Protein AF-A0A5C1AQY8-F1 (afdb_monomer_lite)

Foldseek 3Di:
DVVVVVVVVVVVVVVVLVVVVDPPCPDPVLVVVLVVLVVVLVVVVVVPPPPQLPVQLSVQLVVVVVVVVVVPDDSPPSVVSSVVSSCCSPVVCCCVVCVVVVVVVVVVVVVQPLPFCCVVQPFDPQPAPPQPQDFPDPVLQVVVCVLQVDLVLQVVQVCVVVVVCCVVVVDDDDDDPPPDPPCDPCSQADDDDDFAFFADDDDDPVLVVAWDFFDPDPDPVVLVLFSVQLSQQQVNNQQADDPALSDHGNHDFRFNDDPCPVDDPCVNQPPVDPPDWTFRDKWWFADGRDSATKTFDDRTGDTPVCSVVGDIDHDDPQQVVFCVCVSNPDQKGKTAGPVAQKIKMKGFNFDHPVNCRNNVDDGSRTRIIMITIIHD

pLDDT: mean 75.06, std 14.74, range [37.06, 97.81]

Sequence (376 aa):
MLYMSLLFSTICYGVFAKRMRNPASRPLTFVRTGLIGGALSCCTCFMMTFLSGFTITWPVAGALAIGWHYAGRRPSAILPVLLLAIVIGHAIPAILLVAPDVQRFREIRSAMTDLDPDERLRRPAVPAIKAEIISPSEGESKYFATLTSDSGRKFEFSMLHDNTVDHFVNNPGFGVMRMAPRIRDKDYYLPRRPPISQPRFTVTSESVRTFEHPLREPPLDLEVKHRKTVGHFAFPQGWGWEKNHNQILGFQSHQMGGNIRYGRDDEFWGLDVDGGWKIASVELIGLLQHPKPTVYMTTNLPRMDEAKAAPTRDPDEFEAAGLKAVAGGGGLYFGQSRTEPFLRMVGGIRAAKACASCHGCREGELLGAFSYTLTK

Radius of gyration: 33.42 Å; chains: 1; bounding box: 75×48×100 Å

Organism: NCBI:txid2598579

Structure (mmCIF, N/CA/C/O backbone):
data_AF-A0A5C1AQY8-F1
#
_entry.id   AF-A0A5C1AQY8-F1
#
loop_
_atom_site.group_PDB
_atom_site.id
_atom_site.type_symbol
_atom_site.label_atom_id
_atom_site.label_alt_id
_atom_site.label_comp_id
_atom_site.label_asym_id
_atom_site.label_entity_id
_atom_site.label_seq_id
_atom_site.pdbx_PDB_ins_code
_atom_site.Cartn_x
_atom_site.Cartn_y
_atom_site.Cartn_z
_atom_site.occupancy
_atom_site.B_iso_or_equiv
_atom_site.auth_seq_id
_atom_site.auth_comp_id
_atom_site.auth_asym_id
_atom_site.auth_atom_id
_atom_site.pdbx_PDB_model_num
ATOM 1 N N . MET A 1 1 ? -17.493 8.291 34.802 1.00 50.28 1 MET A N 1
ATOM 2 C CA . MET A 1 1 ? -17.485 8.458 36.271 1.00 50.28 1 MET A CA 1
ATOM 3 C C . MET A 1 1 ? -18.893 8.521 36.876 1.00 50.28 1 MET A C 1
ATOM 5 O O . MET A 1 1 ? -19.059 8.938 38.014 1.00 50.28 1 MET A O 1
ATOM 9 N N . LEU A 1 2 ? -19.908 8.034 36.154 1.00 52.47 2 LEU A N 1
ATOM 10 C CA . LEU A 1 2 ? -21.315 8.129 36.546 1.00 52.47 2 LEU A CA 1
ATOM 11 C C . LEU A 1 2 ? -21.664 7.252 37.761 1.00 52.47 2 LEU A C 1
ATOM 13 O O . LEU A 1 2 ? -22.479 7.640 38.585 1.00 52.47 2 LEU A O 1
ATOM 17 N N . TYR A 1 3 ? -20.975 6.120 37.932 1.00 54.62 3 TYR A N 1
ATOM 18 C CA . TYR A 1 3 ? -21.113 5.276 39.121 1.00 54.62 3 TYR A CA 1
ATOM 19 C C . TYR A 1 3 ? -20.648 5.960 40.402 1.00 54.62 3 TYR A C 1
ATOM 21 O O . TYR A 1 3 ? -21.298 5.814 41.426 1.00 54.62 3 TYR A O 1
ATOM 29 N N . MET A 1 4 ? -19.570 6.747 40.345 1.00 59.25 4 MET A N 1
ATOM 30 C CA . MET A 1 4 ? -19.079 7.472 41.520 1.00 59.25 4 MET A CA 1
ATOM 31 C C . MET A 1 4 ? -20.018 8.623 41.885 1.00 59.25 4 MET A C 1
ATOM 33 O O . MET A 1 4 ? -20.324 8.798 43.060 1.00 59.25 4 MET A O 1
ATOM 37 N N . SER A 1 5 ? -20.565 9.346 40.896 1.00 61.41 5 SER A N 1
ATOM 38 C CA . SER A 1 5 ? -21.591 10.363 41.165 1.00 61.41 5 SER A CA 1
ATOM 39 C C . SER A 1 5 ? -22.898 9.748 41.667 1.00 61.41 5 SER A C 1
ATOM 41 O O . SER A 1 5 ? -23.530 10.321 42.550 1.00 61.41 5 SER A O 1
ATOM 43 N N . LEU A 1 6 ? -23.303 8.588 41.140 1.00 65.12 6 LEU A N 1
ATOM 44 C CA . LEU A 1 6 ? -24.498 7.868 41.581 1.00 65.12 6 LEU A CA 1
ATOM 45 C C . LEU A 1 6 ? -24.317 7.346 43.012 1.00 65.12 6 LEU A C 1
ATOM 47 O O . LEU A 1 6 ? -25.181 7.580 43.851 1.00 65.12 6 LEU A O 1
ATOM 51 N N . LEU A 1 7 ? -23.182 6.709 43.316 1.00 71.75 7 LEU A N 1
ATOM 52 C CA . LEU A 1 7 ? -22.837 6.221 44.654 1.00 71.75 7 LEU A CA 1
ATOM 53 C C . LEU A 1 7 ? -22.814 7.376 45.660 1.00 71.75 7 LEU A C 1
ATOM 55 O O . LEU A 1 7 ? -23.476 7.307 46.693 1.00 71.75 7 LEU A O 1
ATOM 59 N N . PHE A 1 8 ? -22.123 8.468 45.325 1.00 70.94 8 PHE A N 1
ATOM 60 C CA . PHE A 1 8 ? -22.033 9.645 46.182 1.00 70.94 8 PHE A CA 1
ATOM 61 C C . PHE A 1 8 ? -23.404 10.301 46.391 1.00 70.94 8 PHE A C 1
ATOM 63 O O . PHE A 1 8 ? -23.781 10.574 47.528 1.00 70.94 8 PHE A O 1
ATOM 70 N N . SER A 1 9 ? -24.204 10.454 45.328 1.00 67.44 9 SER A N 1
ATOM 71 C CA . SER A 1 9 ? -25.586 10.949 45.435 1.00 67.44 9 SER A CA 1
ATOM 72 C C . SER A 1 9 ? -26.422 10.056 46.343 1.00 67.44 9 SER A C 1
ATOM 74 O O . SER A 1 9 ? -27.108 10.552 47.230 1.00 67.44 9 SER A O 1
ATOM 76 N N . THR A 1 10 ? -26.330 8.737 46.173 1.00 73.69 10 THR A N 1
ATOM 77 C CA . THR A 1 10 ? -27.090 7.756 46.960 1.00 73.69 10 THR A CA 1
ATOM 78 C C . THR A 1 10 ? -26.723 7.839 48.442 1.00 73.69 10 THR A C 1
ATOM 80 O O . THR A 1 10 ? -27.610 7.860 49.296 1.00 73.69 10 THR A O 1
ATOM 83 N N . ILE A 1 11 ? -25.430 7.970 48.758 1.00 78.88 11 ILE A N 1
ATOM 84 C CA . ILE A 1 11 ? -24.938 8.164 50.129 1.00 78.88 11 ILE A CA 1
ATOM 85 C C . ILE A 1 11 ? -25.462 9.487 50.703 1.00 78.88 11 ILE A C 1
ATOM 87 O O . ILE A 1 11 ? -26.031 9.496 51.797 1.00 78.88 11 ILE A O 1
ATOM 91 N N . CYS A 1 12 ? -25.340 10.595 49.966 1.00 73.31 12 CYS A N 1
ATOM 92 C CA . CYS A 1 12 ? -25.840 11.902 50.394 1.00 73.31 12 CYS A CA 1
ATOM 93 C C . CYS A 1 12 ? -27.356 11.887 50.645 1.00 73.31 12 CYS A C 1
ATOM 95 O O . CYS A 1 12 ? -27.806 12.372 51.686 1.00 73.31 12 CYS A O 1
ATOM 97 N N . TYR A 1 13 ? -28.142 11.275 49.753 1.00 70.38 13 TYR A N 1
ATOM 98 C CA . TYR A 1 13 ? -29.589 11.122 49.922 1.00 70.38 13 TYR A CA 1
ATOM 99 C C . TYR A 1 13 ? -29.942 10.232 51.115 1.00 70.38 13 TYR A C 1
ATOM 101 O O . TYR A 1 13 ? -30.864 10.560 51.860 1.00 70.38 13 TYR A O 1
ATOM 109 N N . GLY A 1 14 ? -29.196 9.150 51.353 1.00 77.38 14 GLY A N 1
ATOM 110 C CA . GLY A 1 14 ? -29.382 8.289 52.521 1.00 77.38 14 GLY A CA 1
ATOM 111 C C . GLY A 1 14 ? -29.142 9.030 53.840 1.00 77.38 14 GLY A C 1
ATOM 112 O O . GLY A 1 14 ? -29.956 8.947 54.764 1.00 77.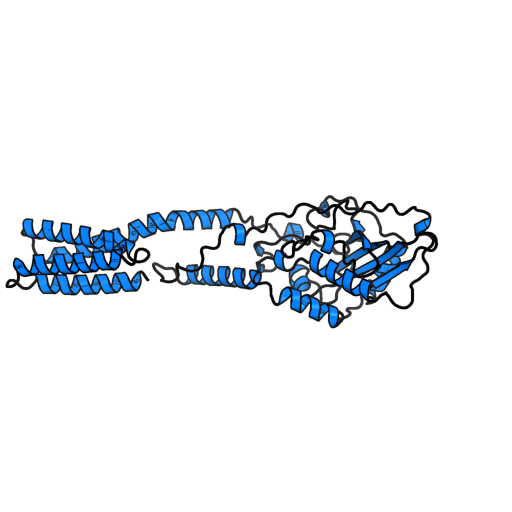38 14 GLY A O 1
ATOM 113 N N . VAL A 1 15 ? -28.064 9.818 53.913 1.00 77.56 15 VAL A N 1
ATOM 114 C CA . VAL A 1 15 ? -27.749 10.662 55.078 1.00 77.56 15 VAL A CA 1
ATOM 115 C C . VAL A 1 15 ? -28.827 11.728 55.289 1.00 77.56 15 VAL A C 1
ATOM 117 O O . VAL A 1 15 ? -29.297 11.910 56.416 1.00 77.56 15 VAL A O 1
ATOM 120 N N . PHE A 1 16 ? -29.269 12.387 54.214 1.00 71.12 16 PHE A N 1
ATOM 121 C CA . PHE A 1 16 ? -30.337 13.386 54.261 1.00 71.12 16 PHE A CA 1
ATOM 122 C C . PHE A 1 16 ? -31.664 12.782 54.749 1.00 71.12 16 PHE A C 1
ATOM 124 O O . PHE A 1 16 ? -32.256 13.275 55.711 1.00 71.12 16 PHE A O 1
ATOM 131 N N . ALA A 1 17 ? -32.092 11.660 54.166 1.00 71.19 17 ALA A N 1
ATOM 132 C CA . ALA A 1 17 ? -33.324 10.967 54.537 1.00 71.19 17 ALA A CA 1
ATOM 133 C C . ALA A 1 17 ? -33.308 10.479 55.996 1.00 71.19 17 ALA A C 1
ATOM 135 O O . ALA A 1 17 ? -34.310 10.608 56.703 1.00 71.19 17 ALA A O 1
ATOM 136 N N . LYS A 1 18 ? -32.167 9.965 56.484 1.00 76.19 18 LYS A N 1
ATOM 137 C CA . LYS A 1 18 ? -32.000 9.565 57.891 1.00 76.19 18 LYS A CA 1
ATOM 138 C C . LYS A 1 18 ? -32.132 10.764 58.832 1.00 76.19 18 LYS A C 1
ATOM 140 O O . LYS A 1 18 ? -32.800 10.656 59.859 1.00 76.19 18 LYS A O 1
ATOM 145 N N . ARG A 1 19 ? -31.542 11.910 58.479 1.00 70.50 19 ARG A N 1
ATOM 146 C CA . ARG A 1 19 ? -31.591 13.135 59.294 1.00 70.50 19 ARG A CA 1
ATOM 147 C C . ARG A 1 19 ? -32.993 13.748 59.337 1.00 70.50 19 ARG A C 1
ATOM 149 O O . ARG A 1 19 ? -33.415 14.210 60.391 1.00 70.50 19 ARG A O 1
ATOM 156 N N . MET A 1 20 ? -33.748 13.646 58.243 1.00 64.88 20 MET A N 1
ATOM 157 C CA . MET A 1 20 ? -35.147 14.087 58.149 1.00 64.88 20 MET A CA 1
ATOM 158 C C . MET A 1 20 ? -36.120 13.299 59.039 1.00 64.88 20 MET A C 1
ATOM 160 O O . MET A 1 20 ? -37.191 13.803 59.375 1.00 64.88 20 MET A O 1
ATOM 164 N N . ARG A 1 21 ? -35.768 12.078 59.460 1.00 70.81 21 ARG A N 1
ATOM 165 C CA . ARG A 1 21 ? -36.602 11.289 60.383 1.00 70.81 21 ARG A CA 1
ATOM 166 C C . ARG A 1 21 ? -36.560 11.793 61.828 1.00 70.81 21 ARG A C 1
ATOM 168 O O . ARG A 1 21 ? -37.406 11.372 62.609 1.00 70.81 21 ARG A O 1
ATOM 175 N N . ASN A 1 22 ? -35.627 12.679 62.191 1.00 75.44 22 ASN A N 1
ATOM 176 C CA . ASN A 1 22 ? -35.476 13.138 63.570 1.00 75.44 22 ASN A CA 1
ATOM 177 C C . ASN A 1 22 ? -36.300 14.425 63.835 1.00 75.44 22 ASN A C 1
ATOM 179 O O . ASN A 1 22 ? -36.014 15.465 63.236 1.00 75.44 22 ASN A O 1
ATOM 183 N N . PRO A 1 23 ? -37.335 14.405 64.701 1.00 67.94 23 PRO A N 1
ATOM 184 C CA . PRO A 1 23 ? -38.266 15.528 64.868 1.00 67.94 23 PRO A CA 1
ATOM 185 C C . PRO A 1 23 ? -37.660 16.814 65.442 1.00 67.94 23 PRO A C 1
ATOM 187 O O . PRO A 1 23 ? -38.219 17.889 65.242 1.00 67.94 23 PRO A O 1
ATOM 190 N N . ALA A 1 24 ? -36.532 16.713 66.147 1.00 68.75 24 ALA A N 1
ATOM 191 C CA . ALA A 1 24 ? -35.947 17.808 66.922 1.00 68.75 24 ALA A CA 1
ATOM 192 C C . ALA A 1 24 ? -35.152 18.843 66.093 1.00 68.75 24 ALA A C 1
ATOM 194 O O . ALA A 1 24 ? -34.719 19.853 66.636 1.00 68.75 24 ALA A O 1
ATOM 195 N N . SER A 1 25 ? -34.951 18.636 64.784 1.00 62.12 25 SER A N 1
ATOM 196 C CA . SER A 1 25 ? -34.044 19.456 63.952 1.00 62.12 25 SER A CA 1
ATOM 197 C C . SER A 1 25 ? -34.734 20.273 62.843 1.00 62.12 25 SER A C 1
ATOM 199 O O . SER A 1 25 ? -34.138 20.544 61.804 1.00 62.12 25 SER A O 1
ATOM 201 N N . ARG A 1 26 ? -36.019 20.617 62.991 1.00 64.56 26 ARG A N 1
ATOM 202 C CA . ARG A 1 26 ? -36.901 20.846 61.826 1.00 64.56 26 ARG A CA 1
ATOM 203 C C . ARG A 1 26 ? -36.725 22.143 61.003 1.00 64.56 26 ARG A C 1
ATOM 205 O O . ARG A 1 26 ? -36.754 22.000 59.787 1.00 64.56 26 ARG A O 1
ATOM 212 N N . PRO A 1 27 ? -36.510 23.361 61.542 1.00 63.50 27 PRO A N 1
ATOM 213 C CA . PRO A 1 27 ? -36.436 24.548 60.672 1.00 63.50 27 PRO A CA 1
ATOM 214 C C . PRO A 1 27 ? -34.999 24.982 60.325 1.00 63.50 27 PRO A C 1
ATOM 216 O O . PRO A 1 27 ? -34.634 25.067 59.153 1.00 63.50 27 PRO A O 1
ATOM 219 N N . LEU A 1 28 ? -34.133 25.200 61.324 1.00 65.50 28 LEU A N 1
ATOM 220 C CA . LEU A 1 28 ? -32.794 25.771 61.093 1.00 65.50 28 LEU A CA 1
ATOM 221 C C . LEU A 1 28 ? -31.835 24.805 60.382 1.00 65.50 28 LEU A C 1
ATOM 223 O O . LEU A 1 28 ? -30.947 25.217 59.635 1.00 65.50 28 LEU A O 1
ATOM 227 N N . THR A 1 29 ? -31.990 23.503 60.631 1.00 65.12 29 THR A N 1
ATOM 228 C CA . THR A 1 29 ? -31.113 22.489 60.036 1.00 65.12 29 THR A CA 1
ATOM 229 C C . THR A 1 29 ? -31.419 22.298 58.554 1.00 65.12 29 THR A C 1
ATOM 231 O O . THR A 1 29 ? -30.492 22.026 57.795 1.00 65.12 29 THR A O 1
ATOM 234 N N . PHE A 1 30 ? -32.671 22.519 58.134 1.00 65.25 30 PHE A N 1
ATOM 235 C CA . PHE A 1 30 ? -33.116 22.416 56.743 1.00 65.25 30 PHE A CA 1
ATOM 236 C C . PHE A 1 30 ? -32.463 23.493 55.868 1.00 65.25 30 PHE A C 1
ATOM 238 O O . PHE A 1 30 ? -31.839 23.180 54.856 1.00 65.25 30 PHE A O 1
ATOM 245 N N . VAL A 1 31 ? -32.496 24.750 56.325 1.00 73.12 31 VAL A N 1
ATOM 246 C CA . VAL A 1 31 ? -31.858 25.881 55.630 1.00 73.12 31 VAL A CA 1
ATOM 247 C C . VAL A 1 31 ? -30.341 25.691 55.557 1.00 73.12 31 VAL A C 1
ATOM 249 O O . VAL A 1 31 ? -29.751 25.841 54.490 1.00 73.12 31 VAL A O 1
ATOM 252 N N . ARG A 1 32 ? -29.697 25.273 56.658 1.00 72.88 32 ARG A N 1
ATOM 253 C CA . ARG A 1 32 ? -28.245 25.023 56.673 1.00 72.88 32 ARG A CA 1
ATOM 254 C C . ARG A 1 32 ? -27.819 23.883 55.748 1.00 72.88 32 ARG A C 1
ATOM 256 O O . ARG A 1 32 ? -26.825 24.031 55.047 1.00 72.88 32 ARG A O 1
ATOM 263 N N . THR A 1 33 ? -28.539 22.759 55.724 1.00 69.56 33 THR A N 1
ATOM 264 C CA . THR A 1 33 ? -28.174 21.641 54.831 1.00 69.56 33 THR A CA 1
ATOM 265 C C . THR A 1 33 ? -28.462 21.950 53.367 1.00 69.56 33 THR A C 1
ATOM 267 O O . THR A 1 33 ? -27.641 21.600 52.524 1.00 69.56 33 THR A O 1
ATOM 270 N N . GLY A 1 34 ? -29.551 22.664 53.066 1.00 71.38 34 GLY A N 1
ATOM 271 C CA . GLY A 1 34 ? -29.833 23.153 51.716 1.00 71.38 34 GLY A CA 1
ATOM 272 C C . GLY A 1 34 ? -28.759 24.117 51.204 1.00 71.38 34 GLY A C 1
ATOM 273 O O . GLY A 1 34 ? -28.273 23.949 50.090 1.00 71.38 34 GLY A O 1
ATOM 274 N N . LEU A 1 35 ? -28.320 25.070 52.035 1.00 73.81 35 LEU A N 1
ATOM 275 C CA . LEU A 1 35 ? -27.266 26.024 51.672 1.00 73.81 35 LEU A CA 1
ATOM 276 C C . LEU A 1 35 ? -25.898 25.357 51.495 1.00 73.81 35 LEU A C 1
ATOM 278 O O . LEU A 1 35 ? -25.198 25.673 50.541 1.00 73.81 35 LEU A O 1
ATOM 282 N N . ILE A 1 36 ? -25.521 24.414 52.366 1.00 75.25 36 ILE A N 1
ATOM 283 C CA . ILE A 1 36 ? -24.248 23.682 52.239 1.00 75.25 36 ILE A CA 1
ATOM 284 C C . ILE A 1 36 ? -24.265 22.777 51.001 1.00 75.25 36 ILE A C 1
ATOM 286 O O . ILE A 1 36 ? -23.291 22.755 50.252 1.00 75.25 36 ILE A O 1
ATOM 290 N N . GLY A 1 37 ? -25.373 22.071 50.748 1.00 70.31 37 GLY A N 1
ATOM 291 C CA . GLY A 1 37 ? -25.546 21.261 49.540 1.00 70.31 37 GLY A CA 1
ATOM 292 C C . GLY A 1 37 ? -25.515 22.108 48.266 1.00 70.31 37 GLY A C 1
ATOM 293 O O . GLY A 1 37 ? -24.808 21.767 47.320 1.00 70.31 37 GLY A O 1
ATOM 294 N N . GLY A 1 38 ? -26.198 23.256 48.269 1.00 69.62 38 GLY A N 1
ATOM 295 C CA . GLY A 1 38 ? -26.182 24.221 47.169 1.00 69.62 38 GLY A CA 1
ATOM 296 C C . GLY A 1 38 ? -24.798 24.829 46.927 1.00 69.62 38 GLY A C 1
ATOM 297 O O . GLY A 1 38 ? -24.354 24.892 45.785 1.00 69.62 38 GLY A O 1
ATOM 298 N N . ALA A 1 39 ? -24.073 25.203 47.984 1.00 70.69 39 ALA A N 1
ATOM 299 C CA . ALA A 1 39 ? -22.718 25.745 47.886 1.00 70.69 39 ALA A CA 1
ATOM 300 C C . ALA A 1 39 ? -21.708 24.703 47.378 1.00 70.69 39 ALA A C 1
ATOM 302 O O . ALA A 1 39 ? -20.899 25.016 46.506 1.00 70.69 39 ALA A O 1
ATOM 303 N N . LEU A 1 40 ? -21.788 23.452 47.847 1.00 67.19 40 LEU A N 1
ATOM 304 C CA . LEU A 1 40 ? -20.981 22.342 47.323 1.00 67.19 40 LEU A CA 1
ATOM 305 C C . LEU A 1 40 ? -21.316 22.042 45.856 1.00 67.19 40 LEU A C 1
ATOM 307 O O . LEU A 1 40 ? -20.408 21.777 45.066 1.00 67.19 40 LEU A O 1
ATOM 311 N N . SER A 1 41 ? -22.592 22.147 45.471 1.00 60.28 41 SER A N 1
ATOM 312 C CA . SER A 1 41 ? -23.021 22.015 44.075 1.00 60.28 41 SER A CA 1
ATOM 313 C C . SER A 1 41 ? -22.506 23.169 43.201 1.00 60.28 41 SER A C 1
ATOM 315 O O . SER A 1 41 ? -22.071 22.934 42.081 1.00 60.28 41 SER A O 1
ATOM 317 N N . CYS A 1 42 ? -22.481 24.407 43.707 1.00 58.69 42 CYS A N 1
ATOM 318 C CA . CYS A 1 42 ? -21.904 25.562 43.008 1.00 58.69 42 CYS A CA 1
ATOM 319 C C . CYS A 1 42 ? -20.376 25.469 42.885 1.00 58.69 42 CYS A C 1
ATOM 321 O O . CYS A 1 42 ? -19.813 25.838 41.859 1.00 58.69 42 CYS A O 1
ATOM 323 N N . CYS A 1 43 ? -19.697 24.932 43.900 1.00 59.94 43 CYS A N 1
ATOM 324 C CA . CYS A 1 43 ? -18.251 24.715 43.865 1.00 59.94 43 CYS A CA 1
ATOM 325 C C . CYS A 1 43 ? -17.873 23.609 42.859 1.00 59.94 43 CYS A C 1
ATOM 327 O O . CYS A 1 43 ? -16.878 23.715 42.145 1.00 59.94 43 CYS A O 1
ATOM 329 N N . THR A 1 44 ? -18.723 22.589 42.705 1.00 54.41 44 THR A N 1
ATOM 330 C CA . THR A 1 44 ? -18.573 21.556 41.664 1.00 54.41 44 THR A CA 1
ATOM 331 C C . THR A 1 44 ? -18.992 22.029 40.268 1.00 54.41 44 THR A C 1
ATOM 333 O O . THR A 1 44 ? -18.420 21.558 39.286 1.00 54.41 44 THR A O 1
ATOM 336 N N . CYS A 1 45 ? -19.868 23.035 40.153 1.00 49.16 45 CYS A N 1
ATOM 337 C CA . CYS A 1 45 ? -20.097 23.779 38.907 1.00 49.16 45 CYS A CA 1
ATOM 338 C C . CYS A 1 45 ? -18.865 24.564 38.425 1.00 49.16 45 CYS A C 1
ATOM 340 O O . CYS A 1 45 ? -18.898 25.085 37.322 1.00 49.16 45 CYS A O 1
ATOM 342 N N . PHE A 1 46 ? -17.771 24.654 39.185 1.00 50.34 46 PHE A N 1
ATOM 343 C CA . PHE A 1 46 ? -16.508 25.202 38.673 1.00 50.34 46 PHE A CA 1
ATOM 344 C C . PHE A 1 46 ? -15.652 24.129 37.956 1.00 50.34 46 PHE A C 1
ATOM 346 O O . PHE A 1 46 ? -14.776 24.452 37.161 1.00 50.34 46 PHE A O 1
ATOM 353 N N . MET A 1 47 ? -15.962 22.838 38.146 1.00 55.31 47 MET A N 1
ATOM 354 C CA . MET A 1 47 ? -15.329 21.677 37.488 1.00 55.31 47 MET A CA 1
ATOM 355 C C . MET A 1 47 ? -16.198 21.180 36.309 1.00 55.31 47 MET A C 1
ATOM 357 O O . MET A 1 47 ? -16.643 20.031 36.246 1.00 55.31 47 MET A O 1
ATOM 361 N N . MET A 1 48 ? -16.504 22.101 35.394 1.00 52.22 48 MET A N 1
ATOM 362 C CA . MET A 1 48 ? -17.683 22.133 34.505 1.00 52.22 48 MET A CA 1
ATOM 363 C C . MET A 1 48 ? -17.797 21.113 33.359 1.00 52.22 48 MET A C 1
ATOM 365 O O . MET A 1 48 ? -18.591 21.310 32.448 1.00 52.22 48 MET A O 1
ATOM 369 N N . THR A 1 49 ? -17.106 19.981 33.386 1.00 53.69 49 THR A N 1
ATOM 370 C CA . THR A 1 49 ? -17.327 18.922 32.373 1.00 53.69 49 THR A CA 1
ATOM 371 C C . THR A 1 49 ? -17.859 17.610 32.943 1.00 53.69 49 THR A C 1
ATOM 373 O O . THR A 1 49 ? -18.275 16.744 32.178 1.00 53.69 49 THR A O 1
ATOM 376 N N . PHE A 1 50 ? -17.952 17.468 34.272 1.00 52.66 50 PHE A N 1
ATOM 377 C CA . PHE A 1 50 ? -18.163 16.152 34.894 1.00 52.66 50 PHE A CA 1
ATOM 378 C C . PHE A 1 50 ? -19.461 15.970 35.704 1.00 52.66 50 PHE A C 1
ATOM 380 O O . PHE A 1 50 ? -19.750 14.845 36.108 1.00 52.66 50 PHE A O 1
ATOM 387 N N . LEU A 1 51 ? -20.276 17.015 35.917 1.00 57.50 51 LEU A N 1
ATOM 388 C CA . LEU A 1 51 ? -21.423 16.981 36.850 1.00 57.50 51 LEU A CA 1
ATOM 389 C C . LEU A 1 51 ? -22.786 17.394 36.256 1.00 57.50 51 LEU A C 1
ATOM 391 O O . LEU A 1 51 ? -23.665 17.842 36.989 1.00 57.50 51 LEU A O 1
ATOM 395 N N . SER A 1 52 ? -23.033 17.194 34.959 1.00 62.53 52 SER A N 1
ATOM 396 C CA . SER A 1 52 ? -24.343 17.521 34.353 1.00 62.53 52 SER A CA 1
ATOM 397 C C . SER A 1 52 ? -25.537 16.797 35.004 1.00 62.53 52 SER A C 1
ATOM 399 O O . SER A 1 52 ? -26.639 17.334 35.044 1.00 62.53 52 SER A O 1
ATOM 401 N N . GLY A 1 53 ? -25.331 15.606 35.581 1.00 59.06 53 GLY A N 1
ATOM 402 C CA . GLY A 1 53 ? -26.374 14.919 36.354 1.00 59.06 53 GLY A CA 1
ATOM 403 C C . GLY A 1 53 ? -26.665 15.574 37.709 1.00 59.06 53 GLY A C 1
ATOM 404 O O . GLY A 1 53 ? -27.804 15.577 38.166 1.00 59.06 53 GLY A O 1
ATOM 405 N N . PHE A 1 54 ? -25.657 16.165 38.353 1.00 61.19 54 PHE A N 1
ATOM 406 C CA . PHE A 1 54 ? -25.785 16.773 39.683 1.00 61.19 54 PHE A CA 1
ATOM 407 C C . PHE A 1 54 ? -26.558 18.093 39.652 1.00 61.19 54 PHE A C 1
ATOM 409 O O . PHE A 1 54 ? -27.379 18.345 40.534 1.00 61.19 54 PHE A O 1
ATOM 416 N N . THR A 1 55 ? -26.340 18.905 38.615 1.00 65.69 55 THR A N 1
ATOM 417 C CA . THR A 1 55 ? -26.999 20.210 38.468 1.00 65.69 55 THR A CA 1
ATOM 418 C C . THR A 1 55 ? -28.499 20.097 38.214 1.00 65.69 55 THR A C 1
ATOM 420 O O . THR A 1 55 ? -29.233 21.008 38.575 1.00 65.69 55 THR A O 1
ATOM 423 N N . ILE A 1 56 ? -28.973 18.983 37.645 1.00 68.75 56 ILE A N 1
ATOM 424 C CA . ILE A 1 56 ? -30.403 18.745 37.395 1.00 68.75 56 ILE A CA 1
ATOM 425 C C . ILE A 1 56 ? -31.061 18.018 38.579 1.00 68.75 56 ILE A C 1
ATOM 427 O O . ILE A 1 56 ? -32.170 18.362 38.982 1.00 68.75 56 ILE A O 1
ATOM 431 N N . THR A 1 57 ? -30.385 17.032 39.179 1.00 68.38 57 THR A N 1
ATOM 432 C CA . THR A 1 57 ? -30.966 16.198 40.250 1.00 68.38 57 THR A CA 1
ATOM 433 C C . THR A 1 57 ? -31.204 16.947 41.564 1.00 68.38 57 THR A C 1
ATOM 435 O O . THR A 1 57 ? -32.250 16.749 42.182 1.00 68.38 57 THR A O 1
ATOM 438 N N . TRP A 1 58 ? -30.289 17.818 42.000 1.00 71.44 58 TRP A N 1
ATOM 439 C CA . TRP A 1 58 ? -30.420 18.522 43.286 1.00 71.44 58 TRP A CA 1
ATOM 440 C C . TRP A 1 58 ? -31.550 19.555 43.337 1.00 71.44 58 TRP A C 1
ATOM 442 O O . TRP A 1 58 ? -32.289 19.554 44.323 1.00 71.44 58 TRP A O 1
ATOM 452 N N . PRO A 1 59 ? -31.757 20.402 42.311 1.00 72.00 59 PRO A N 1
ATOM 453 C CA . PRO A 1 59 ? -32.908 21.299 42.272 1.00 72.00 59 PRO A CA 1
ATOM 454 C C . PRO A 1 59 ? -34.235 20.541 42.264 1.00 72.00 59 PRO A C 1
ATOM 456 O O . PRO A 1 59 ? -35.159 20.922 42.978 1.00 72.00 59 PRO A O 1
ATOM 459 N N . VAL A 1 60 ? -34.315 19.431 41.519 1.00 72.44 60 VAL A N 1
ATOM 460 C CA . VAL A 1 60 ? -35.518 18.586 41.468 1.00 72.44 60 VAL A CA 1
ATOM 461 C C . VAL A 1 60 ? -35.787 17.953 42.833 1.00 72.44 60 VAL A C 1
ATOM 463 O O . VAL A 1 60 ? -36.902 18.044 43.344 1.00 72.44 60 VAL A O 1
ATOM 466 N N . ALA A 1 61 ? -34.771 17.379 43.480 1.00 71.00 61 ALA A N 1
ATOM 467 C CA . ALA A 1 61 ? -34.918 16.821 44.820 1.00 71.00 61 ALA A CA 1
ATOM 468 C C . ALA A 1 61 ? -35.250 17.888 45.876 1.00 71.00 61 ALA A C 1
ATOM 470 O O . ALA A 1 61 ? -36.073 17.640 46.758 1.00 71.00 61 ALA A O 1
ATOM 471 N N . GLY A 1 62 ? -34.661 19.082 45.769 1.00 75.12 62 GLY A N 1
ATOM 472 C CA . GLY A 1 62 ? -34.958 20.227 46.627 1.00 75.12 62 GLY A CA 1
ATOM 473 C C . GLY A 1 62 ? -36.407 20.696 46.487 1.00 75.12 62 GLY A C 1
ATOM 474 O O . GLY A 1 62 ? -37.108 20.818 47.489 1.00 75.12 62 GLY A O 1
ATOM 475 N N . ALA A 1 63 ? -36.892 20.875 45.256 1.00 73.88 63 ALA A N 1
ATOM 476 C CA . ALA A 1 63 ? -38.277 21.253 44.980 1.00 73.88 63 ALA A CA 1
ATOM 477 C C . ALA A 1 63 ? -39.275 20.196 45.485 1.00 73.88 63 ALA A C 1
ATOM 479 O O . ALA A 1 63 ? -40.288 20.541 46.094 1.00 73.88 63 ALA A O 1
ATOM 480 N N . LEU A 1 64 ? -38.960 18.908 45.309 1.00 70.94 64 LEU A N 1
ATOM 481 C CA . LEU A 1 64 ? -39.780 17.799 45.805 1.00 70.94 64 LEU A CA 1
ATOM 482 C C . LEU A 1 64 ? -39.800 17.740 47.337 1.00 70.94 64 LEU A C 1
ATOM 484 O O . LEU A 1 64 ? -40.858 17.515 47.921 1.00 70.94 64 LEU A O 1
ATOM 488 N N . ALA A 1 65 ? -38.669 17.992 48.001 1.00 70.44 65 ALA A N 1
ATOM 489 C CA . ALA A 1 65 ? -38.594 18.048 49.460 1.00 70.44 65 ALA A CA 1
ATOM 490 C C . ALA A 1 65 ? -39.367 19.246 50.041 1.00 70.44 65 ALA A C 1
ATOM 492 O O . ALA A 1 65 ? -40.046 19.096 51.058 1.00 70.44 65 ALA A O 1
ATOM 493 N N . ILE A 1 66 ? -39.311 20.411 49.383 1.00 73.75 66 ILE A N 1
ATOM 494 C CA . ILE A 1 66 ? -40.085 21.604 49.758 1.00 73.75 66 ILE A CA 1
ATOM 495 C C . ILE A 1 66 ? -41.581 21.334 49.577 1.00 73.75 66 ILE A C 1
ATOM 497 O O . ILE A 1 66 ? -42.346 21.486 50.528 1.00 73.75 66 ILE A O 1
ATOM 501 N N . GLY A 1 67 ? -42.003 20.851 48.405 1.00 69.25 67 GLY A N 1
ATOM 502 C CA . GLY A 1 67 ? -43.401 20.491 48.154 1.00 69.25 67 GLY A CA 1
ATOM 503 C C . GLY A 1 67 ? -43.926 19.449 49.148 1.00 69.25 67 GLY A C 1
ATOM 504 O O . GLY A 1 67 ? -45.060 19.546 49.614 1.00 69.25 67 GLY A O 1
ATOM 505 N N . TRP A 1 68 ? -43.079 18.498 49.556 1.00 68.56 68 TRP A N 1
ATOM 506 C CA . TRP A 1 68 ? -43.418 17.509 50.579 1.00 68.56 68 TRP A CA 1
ATOM 507 C C . TRP A 1 68 ? -43.633 18.122 51.964 1.00 68.56 68 TRP A C 1
ATOM 509 O O . TRP A 1 68 ? -44.579 17.744 52.659 1.00 68.56 68 TRP A O 1
ATOM 519 N N . HIS A 1 69 ? -42.765 19.056 52.371 1.00 72.00 69 HIS A N 1
ATOM 520 C CA . HIS A 1 69 ? -42.868 19.748 53.656 1.00 72.00 69 HIS A CA 1
ATOM 521 C C . HIS A 1 69 ? -44.218 20.459 53.801 1.00 72.00 69 HIS A C 1
ATOM 523 O O . HIS A 1 69 ? -44.869 20.335 54.836 1.00 72.00 69 HIS A O 1
ATOM 529 N N . TYR A 1 70 ? -44.677 21.111 52.733 1.00 69.31 70 TYR A N 1
ATOM 530 C CA . TYR A 1 70 ? -45.963 21.806 52.715 1.00 69.31 70 TYR A CA 1
ATOM 531 C C . TYR A 1 70 ? -47.178 20.874 52.572 1.00 69.31 70 TYR A C 1
ATOM 533 O O . TYR A 1 70 ? -48.281 21.253 52.950 1.00 69.31 70 TYR A O 1
ATOM 541 N N . ALA A 1 71 ? -46.999 19.642 52.084 1.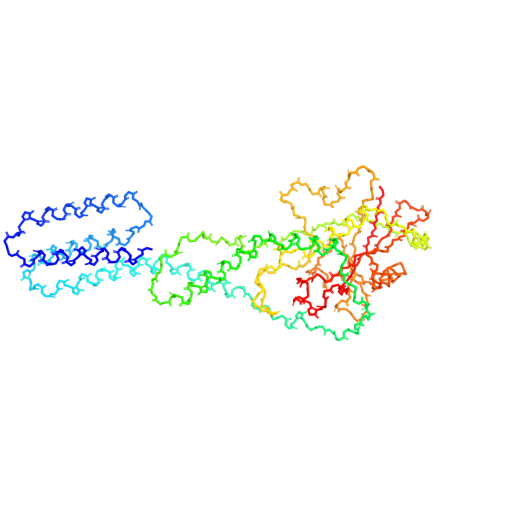00 72.56 71 ALA A N 1
ATOM 542 C CA . ALA A 1 71 ? -48.100 18.705 51.842 1.00 72.56 71 ALA A CA 1
ATOM 543 C C . ALA A 1 71 ? -48.491 17.828 53.053 1.00 72.56 71 ALA A C 1
ATOM 545 O O . ALA A 1 71 ? -49.445 17.056 52.956 1.00 72.56 71 ALA A O 1
ATOM 546 N N . GLY A 1 72 ? -47.755 17.876 54.172 1.00 74.69 72 GLY A N 1
ATOM 547 C CA . GLY A 1 72 ? -48.099 17.144 55.407 1.00 74.69 72 GLY A CA 1
ATOM 548 C C . GLY A 1 72 ? -48.101 15.607 55.297 1.00 74.69 72 GLY A C 1
ATOM 549 O O . GLY A 1 72 ? -48.675 14.921 56.142 1.00 74.69 72 GLY A O 1
ATOM 550 N N . ARG A 1 73 ? -47.489 15.032 54.252 1.00 67.56 73 ARG A N 1
ATOM 551 C CA . ARG A 1 73 ? -47.578 13.592 53.942 1.00 67.56 73 ARG A CA 1
ATOM 552 C C . ARG A 1 73 ? -46.557 12.724 54.690 1.00 67.56 73 ARG A C 1
ATOM 554 O O . ARG A 1 73 ? -45.460 13.159 55.042 1.00 67.56 73 ARG A O 1
ATOM 561 N N . ARG A 1 74 ? -46.917 11.444 54.878 1.00 69.06 74 ARG A N 1
ATOM 562 C CA . ARG A 1 74 ? -46.141 10.424 55.614 1.00 69.06 74 ARG A CA 1
ATOM 563 C C . ARG A 1 74 ? -44.758 10.155 54.984 1.00 69.06 74 ARG A C 1
ATOM 565 O O . ARG A 1 74 ? -44.673 9.988 53.773 1.00 69.06 74 ARG A O 1
ATOM 572 N N . PRO A 1 75 ? -43.686 9.997 55.782 1.00 67.81 75 PRO A N 1
ATOM 573 C CA . PRO A 1 75 ? -42.299 9.926 55.299 1.00 67.81 75 PRO A CA 1
ATOM 574 C C . PRO A 1 75 ? -41.934 8.723 54.403 1.00 67.81 75 PRO A C 1
ATOM 576 O O . PRO A 1 75 ? -40.832 8.695 53.858 1.00 67.81 75 PRO A O 1
ATOM 579 N N . SER A 1 76 ? -42.807 7.725 54.231 1.00 73.25 76 SER A N 1
ATOM 580 C CA . SER A 1 76 ? -42.515 6.513 53.447 1.00 73.25 76 SER A CA 1
ATOM 581 C C . SER A 1 76 ? -42.455 6.740 51.932 1.00 73.25 76 SER A C 1
ATOM 583 O O . SER A 1 76 ? -41.750 6.010 51.243 1.00 73.25 76 SER A O 1
ATOM 585 N N . ALA A 1 77 ? -43.134 7.757 51.403 1.00 71.00 77 ALA A N 1
ATOM 586 C CA . ALA A 1 77 ? -43.197 8.001 49.959 1.00 71.00 77 ALA A CA 1
ATOM 587 C C . ALA A 1 77 ? -42.088 8.935 49.421 1.00 71.00 77 ALA A C 1
ATOM 589 O O . ALA A 1 77 ? -42.011 9.175 48.220 1.00 71.00 77 ALA A O 1
ATOM 590 N N . ILE A 1 78 ? -41.168 9.387 50.280 1.00 71.38 78 ILE A N 1
ATOM 591 C CA . ILE A 1 78 ? -40.020 10.228 49.894 1.00 71.38 78 ILE A CA 1
ATOM 592 C C . ILE A 1 78 ? -38.991 9.438 49.072 1.00 71.38 78 ILE A C 1
ATOM 594 O O . ILE A 1 78 ? -38.452 9.938 48.086 1.00 71.38 78 ILE A O 1
ATOM 598 N N . LEU A 1 79 ? -38.723 8.190 49.463 1.00 74.00 79 LEU A N 1
ATOM 599 C CA . LEU A 1 79 ? -37.718 7.349 48.813 1.00 74.00 79 LEU A CA 1
ATOM 600 C C . LEU A 1 79 ? -38.021 7.063 47.326 1.00 74.00 79 LEU A C 1
ATOM 602 O O . LEU A 1 79 ? -37.131 7.300 46.511 1.00 74.00 79 LEU A O 1
ATOM 606 N N . PRO A 1 80 ? -39.230 6.609 46.927 1.00 77.50 80 PRO A N 1
ATOM 607 C CA . PRO A 1 80 ? -39.516 6.341 45.514 1.00 77.50 80 PRO A CA 1
ATOM 608 C C . PRO A 1 80 ? -39.462 7.605 44.647 1.00 77.50 80 PRO A C 1
ATOM 610 O O . PRO A 1 80 ? -39.001 7.548 43.511 1.00 77.50 80 PRO A O 1
ATOM 613 N N . VAL A 1 81 ? -39.863 8.758 45.190 1.00 75.19 81 VAL A N 1
ATOM 614 C CA . VAL A 1 81 ? -39.810 10.048 44.488 1.00 75.19 81 VAL A CA 1
ATOM 615 C C . VAL A 1 81 ? -38.363 10.488 44.233 1.00 75.19 81 VAL A C 1
ATOM 617 O O . VAL A 1 81 ? -38.038 10.917 43.127 1.00 75.19 81 VAL A O 1
ATOM 620 N N . LEU A 1 82 ? -37.472 10.321 45.216 1.00 74.31 82 LEU A N 1
ATOM 621 C CA . LEU A 1 82 ? -36.041 10.595 45.047 1.00 74.31 82 LEU A CA 1
ATOM 622 C C . LEU A 1 82 ? -35.388 9.647 44.037 1.00 74.31 82 LEU A C 1
ATOM 624 O O . LEU A 1 82 ? -34.625 10.097 43.186 1.00 74.31 82 LEU A O 1
ATOM 628 N N . LEU A 1 83 ? -35.710 8.352 44.090 1.00 78.31 83 LEU A N 1
ATOM 629 C CA . LEU A 1 83 ? -35.200 7.377 43.123 1.00 78.31 83 LEU A CA 1
ATOM 630 C C . LEU A 1 83 ? -35.644 7.718 41.695 1.00 78.31 83 LEU A C 1
ATOM 632 O O . LEU A 1 83 ? -34.822 7.695 40.783 1.00 78.31 83 LEU A O 1
ATOM 636 N N . LEU A 1 84 ? -36.908 8.108 41.504 1.00 80.00 84 LEU A N 1
ATOM 637 C CA . LEU A 1 84 ? -37.415 8.532 40.201 1.00 80.00 84 LEU A CA 1
ATOM 638 C C . LEU A 1 84 ? -36.705 9.797 39.694 1.00 80.00 84 LEU A C 1
ATOM 640 O O . LEU A 1 84 ? -36.321 9.853 38.529 1.00 80.00 84 LEU A O 1
ATOM 644 N N . ALA A 1 85 ? -36.468 10.785 40.563 1.00 75.12 85 ALA A N 1
ATOM 645 C CA . ALA A 1 85 ? -35.732 11.998 40.207 1.00 75.12 85 ALA A CA 1
ATOM 646 C C . ALA A 1 85 ? -34.280 11.704 39.791 1.00 75.12 85 ALA A C 1
ATOM 648 O O . ALA A 1 85 ? -33.785 12.293 38.830 1.00 75.12 85 ALA A O 1
ATOM 649 N N . ILE A 1 86 ? -33.613 10.762 40.468 1.00 76.94 86 ILE A N 1
ATOM 650 C CA . ILE A 1 86 ? -32.270 10.293 40.099 1.00 76.94 86 ILE A CA 1
ATOM 651 C C . ILE A 1 86 ? -32.305 9.622 38.721 1.00 76.94 86 ILE A C 1
ATOM 653 O O . ILE A 1 86 ? -31.490 9.952 37.860 1.00 76.94 86 ILE A O 1
ATOM 657 N N . VAL A 1 87 ? -33.265 8.721 38.479 1.00 81.06 87 VAL A N 1
ATOM 658 C CA . VAL A 1 87 ? -33.411 8.042 37.182 1.00 81.06 87 VAL A CA 1
ATOM 659 C C . VAL A 1 87 ? -33.646 9.057 36.066 1.00 81.06 87 VAL A C 1
ATOM 661 O O . VAL A 1 87 ? -32.922 9.033 35.078 1.00 81.06 87 VAL A O 1
ATOM 664 N N . ILE A 1 88 ? -34.589 9.986 36.230 1.00 80.94 88 ILE A N 1
ATOM 665 C CA . ILE A 1 88 ? -34.910 11.008 35.222 1.00 80.94 88 ILE A CA 1
ATOM 666 C C . ILE A 1 88 ? -33.708 11.930 34.972 1.00 80.94 88 ILE A C 1
ATOM 668 O O . ILE A 1 88 ? -33.331 12.154 33.820 1.00 80.94 88 ILE A O 1
ATOM 672 N N . GLY A 1 89 ? -33.072 12.418 36.041 1.00 75.19 89 GLY A N 1
ATOM 673 C CA . GLY A 1 89 ? -31.934 13.334 35.967 1.00 75.19 89 GLY A CA 1
ATOM 674 C C . GLY A 1 89 ? -30.691 12.734 35.308 1.00 75.19 89 GLY A C 1
ATOM 675 O O . GLY A 1 89 ? -29.868 13.479 34.784 1.00 75.19 89 GLY A O 1
ATOM 676 N N . HIS A 1 90 ? -30.561 11.404 35.278 1.00 75.38 90 HIS A N 1
ATOM 677 C CA . HIS A 1 90 ? -29.476 10.719 34.572 1.00 75.38 90 HIS A CA 1
ATOM 678 C C . HIS A 1 90 ? -29.883 10.158 33.204 1.00 75.38 90 HIS A C 1
ATOM 680 O O . HIS A 1 90 ? -29.084 10.219 32.269 1.00 75.38 90 HIS A O 1
ATOM 686 N N . ALA A 1 91 ? -31.103 9.638 33.059 1.00 78.38 91 ALA A N 1
ATOM 687 C CA . ALA A 1 91 ? -31.575 9.026 31.821 1.00 78.38 91 ALA A CA 1
ATOM 688 C C . ALA A 1 91 ? -31.780 10.063 30.714 1.00 78.38 91 ALA A C 1
ATOM 690 O O . ALA A 1 91 ? -31.354 9.827 29.587 1.00 78.38 91 ALA A O 1
ATOM 691 N N . ILE A 1 92 ? -32.369 11.224 31.023 1.00 79.38 92 ILE A N 1
ATOM 692 C CA . ILE A 1 92 ? -32.641 12.251 30.008 1.00 79.38 92 ILE A CA 1
ATOM 693 C C . ILE A 1 92 ? -31.338 12.793 29.399 1.00 79.38 92 ILE A C 1
ATOM 695 O O . ILE A 1 92 ? -31.209 12.735 28.176 1.00 79.38 92 ILE A O 1
ATOM 699 N N . PRO A 1 93 ? -30.333 13.248 30.177 1.00 73.75 93 PRO A N 1
ATOM 700 C CA . PRO A 1 93 ? -29.070 13.694 29.593 1.00 73.75 93 PRO A CA 1
ATOM 701 C C . PRO A 1 93 ? -28.335 12.576 28.857 1.00 73.75 93 PRO A C 1
ATOM 703 O O . PRO A 1 93 ? -27.741 12.831 27.815 1.00 73.75 93 PRO A O 1
ATOM 706 N N . ALA A 1 94 ? -28.391 11.336 29.359 1.00 72.44 94 ALA A N 1
ATOM 707 C CA . ALA A 1 94 ? -27.805 10.200 28.658 1.00 72.44 94 ALA A CA 1
ATOM 708 C C . ALA A 1 94 ? -28.458 9.999 27.285 1.00 72.44 94 ALA A C 1
ATOM 710 O O . ALA A 1 94 ? -27.744 9.868 26.300 1.00 72.44 94 ALA A O 1
ATOM 711 N N . ILE A 1 95 ? -29.787 10.038 27.186 1.00 78.12 95 ILE A N 1
ATOM 712 C CA . ILE A 1 95 ? -30.492 9.909 25.906 1.00 78.12 95 ILE A CA 1
ATOM 713 C C . ILE A 1 95 ? -30.155 11.091 24.992 1.00 78.12 95 ILE A C 1
ATOM 715 O O . ILE A 1 95 ? -29.709 10.875 23.872 1.00 78.12 95 ILE A O 1
ATOM 719 N N . LEU A 1 96 ? -30.296 12.330 25.464 1.00 79.12 96 LEU A N 1
ATOM 720 C CA . LEU A 1 96 ? -30.124 13.517 24.620 1.00 79.12 96 LEU A CA 1
ATOM 721 C C . LEU A 1 96 ? -28.685 13.710 24.125 1.00 79.12 96 LEU A C 1
ATOM 723 O O . LEU A 1 96 ? -28.486 14.153 22.997 1.00 79.12 96 LEU A O 1
ATOM 727 N N . LEU A 1 97 ? -27.680 13.374 24.939 1.00 74.88 97 LEU A N 1
ATOM 728 C CA . LEU A 1 97 ? -26.273 13.557 24.572 1.00 74.88 97 LEU A CA 1
ATOM 729 C C . LEU A 1 97 ? -25.691 12.354 23.825 1.00 74.88 97 LEU A C 1
ATOM 731 O O . LEU A 1 97 ? -24.796 12.529 23.005 1.00 74.88 97 LEU A O 1
ATOM 735 N N . VAL A 1 98 ? -26.164 11.135 24.105 1.00 71.00 98 VAL A N 1
ATOM 736 C CA . VAL A 1 98 ? -25.576 9.903 23.552 1.00 71.00 98 VAL A CA 1
ATOM 737 C C . VAL A 1 98 ? -26.347 9.386 22.341 1.00 71.00 98 VAL A C 1
ATOM 739 O O . VAL A 1 98 ? -25.730 8.791 21.461 1.00 71.00 98 VAL A O 1
ATOM 742 N N . ALA A 1 99 ? -27.666 9.599 22.255 1.00 76.69 99 ALA A N 1
ATOM 743 C CA . ALA A 1 99 ? -28.453 9.108 21.122 1.00 76.69 99 ALA A CA 1
ATOM 744 C C . ALA A 1 99 ? -27.945 9.618 19.760 1.00 76.69 99 ALA A C 1
ATOM 746 O O . ALA A 1 99 ? -27.835 8.781 18.863 1.00 76.69 99 ALA A O 1
ATOM 747 N N . PRO A 1 100 ? -27.544 10.899 19.594 1.00 79.25 100 PRO A N 1
ATOM 748 C CA . PRO A 1 100 ? -26.985 11.371 18.327 1.00 79.25 100 PRO A CA 1
ATOM 749 C C . PRO A 1 100 ? -25.691 10.643 17.939 1.00 79.25 100 PRO A C 1
ATOM 751 O O . PRO A 1 100 ? -25.519 10.262 16.784 1.00 79.25 100 PRO A O 1
ATOM 754 N N . ASP A 1 101 ? -24.801 10.387 18.904 1.00 70.88 101 ASP A N 1
ATOM 755 C CA . ASP A 1 101 ? -23.540 9.675 18.658 1.00 70.88 101 ASP A CA 1
ATOM 756 C C . ASP A 1 101 ? -23.781 8.189 18.338 1.00 70.88 101 ASP A C 1
ATOM 758 O O . ASP A 1 101 ? -23.142 7.639 17.444 1.00 70.88 101 ASP A O 1
ATOM 762 N N . VAL A 1 102 ? -24.732 7.533 19.015 1.00 72.69 102 VAL A N 1
ATOM 763 C CA . VAL A 1 102 ? -25.118 6.138 18.720 1.00 72.69 102 VAL A CA 1
ATOM 764 C C . VAL A 1 102 ? -25.750 6.027 17.338 1.00 72.69 102 VAL A C 1
ATOM 766 O O . VAL A 1 102 ? -25.456 5.080 16.607 1.00 72.69 102 VAL A O 1
ATOM 769 N N . GLN A 1 103 ? -26.605 6.980 16.971 1.00 75.50 103 GLN A N 1
ATOM 770 C CA . GLN A 1 103 ? -27.219 7.021 15.653 1.00 75.50 103 GLN A CA 1
ATOM 771 C C . GLN A 1 103 ? -26.160 7.238 14.569 1.00 75.50 103 GLN A C 1
ATOM 773 O O . GLN A 1 103 ? -26.086 6.433 13.645 1.00 75.50 103 GLN A O 1
ATOM 778 N N . ARG A 1 104 ? -25.246 8.198 14.752 1.00 72.31 104 ARG A N 1
ATOM 779 C CA . ARG A 1 104 ? -24.104 8.410 13.851 1.00 72.31 104 ARG A CA 1
ATOM 780 C C . ARG A 1 104 ? -23.214 7.173 13.733 1.00 72.31 104 ARG A C 1
ATOM 782 O O . ARG A 1 104 ? -22.767 6.841 12.642 1.00 72.31 104 ARG A O 1
ATOM 789 N N . PHE A 1 105 ? -22.965 6.455 14.827 1.00 65.88 105 PHE A N 1
ATOM 790 C CA . PHE A 1 105 ? -22.173 5.224 14.784 1.00 65.88 105 PHE A CA 1
ATOM 791 C C . PHE A 1 105 ? -22.884 4.112 13.998 1.00 65.88 105 PHE A C 1
ATOM 793 O O . PHE A 1 105 ? -22.240 3.374 13.255 1.00 65.88 105 PHE A O 1
ATOM 800 N N . ARG A 1 106 ? -24.215 4.001 14.116 1.00 71.88 106 ARG A N 1
ATOM 801 C CA . ARG A 1 106 ? -25.022 3.086 13.288 1.00 71.88 106 ARG A CA 1
ATOM 802 C C . ARG A 1 106 ? -25.018 3.496 11.817 1.00 71.88 106 ARG A C 1
ATOM 804 O O . ARG A 1 106 ? -24.907 2.625 10.961 1.00 71.88 106 ARG A O 1
ATOM 811 N N . GLU A 1 107 ? -25.100 4.790 11.525 1.00 74.88 107 GLU A N 1
ATOM 812 C CA . GLU A 1 107 ? -25.003 5.331 10.165 1.00 74.88 107 GLU A CA 1
ATOM 813 C C . GLU A 1 107 ? -23.631 5.033 9.550 1.00 74.88 107 GLU A C 1
ATOM 815 O O . GLU A 1 107 ? -23.569 4.452 8.477 1.00 74.88 107 GLU A O 1
ATOM 820 N N . ILE A 1 108 ? -22.524 5.301 10.254 1.00 66.69 108 ILE A N 1
ATOM 821 C CA . ILE A 1 108 ? -21.170 4.969 9.774 1.00 66.69 108 ILE A CA 1
ATOM 822 C C . ILE A 1 108 ? -21.023 3.459 9.563 1.00 66.69 108 ILE A C 1
ATOM 824 O O . ILE A 1 108 ? -20.507 3.032 8.536 1.00 66.69 108 ILE A O 1
ATOM 828 N N . ARG A 1 109 ? -21.507 2.640 10.504 1.00 64.12 109 ARG A N 1
ATOM 829 C CA . ARG A 1 109 ? -21.434 1.177 10.402 1.00 64.12 109 ARG A CA 1
ATOM 830 C C . ARG A 1 109 ? -22.267 0.615 9.249 1.00 64.12 109 ARG A C 1
ATOM 832 O O . ARG A 1 109 ? -21.877 -0.396 8.687 1.00 64.12 109 ARG A O 1
ATOM 839 N N . SER A 1 110 ? -23.396 1.239 8.919 1.00 69.62 110 SER A N 1
ATOM 840 C CA . SER A 1 110 ? -24.235 0.834 7.780 1.00 69.62 110 SER A CA 1
ATOM 841 C C . SER A 1 110 ? -23.750 1.409 6.446 1.00 69.62 110 SER A C 1
ATOM 843 O O . SER A 1 110 ? -23.951 0.777 5.415 1.00 69.62 110 SER A O 1
ATOM 845 N N . ALA A 1 111 ? -23.078 2.566 6.457 1.00 64.69 111 ALA A N 1
ATOM 846 C CA . ALA A 1 111 ? -22.451 3.181 5.286 1.00 64.69 111 ALA A CA 1
ATOM 847 C C . ALA A 1 111 ? -21.095 2.554 4.927 1.00 64.69 111 ALA A C 1
ATOM 849 O O . ALA A 1 111 ? -20.656 2.639 3.780 1.00 64.69 111 ALA A O 1
ATOM 850 N N . MET A 1 112 ? -20.423 1.912 5.887 1.00 63.78 112 MET A N 1
ATOM 851 C CA . MET A 1 112 ? -19.328 0.989 5.607 1.00 63.78 112 MET A CA 1
ATOM 852 C C . MET A 1 112 ? -19.921 -0.244 4.930 1.00 63.78 112 MET A C 1
ATOM 854 O O . MET A 1 112 ? -20.221 -1.240 5.575 1.00 63.78 112 MET A O 1
ATOM 858 N N . THR A 1 113 ? -20.138 -0.127 3.621 1.00 52.62 113 THR A N 1
ATOM 859 C CA . THR A 1 113 ? -20.552 -1.227 2.755 1.00 52.62 113 THR A CA 1
ATOM 860 C C . THR A 1 113 ? -19.636 -2.413 3.031 1.00 52.62 113 THR A C 1
ATOM 862 O O . THR A 1 113 ? -18.423 -2.305 2.823 1.00 52.62 113 THR A O 1
ATOM 865 N N . ASP A 1 114 ? -20.210 -3.521 3.502 1.00 53.53 114 ASP A N 1
ATOM 866 C CA . ASP A 1 114 ? -19.592 -4.839 3.413 1.00 53.53 114 ASP A CA 1
ATOM 867 C C . ASP A 1 114 ? -19.389 -5.098 1.914 1.00 53.53 114 ASP A C 1
ATOM 869 O O . ASP A 1 114 ? -20.276 -5.579 1.213 1.00 53.53 114 ASP A O 1
ATOM 873 N N . LEU A 1 115 ? -18.259 -4.640 1.374 1.00 53.16 115 LEU A N 1
ATOM 874 C CA . LEU A 1 115 ? -17.852 -4.998 0.028 1.00 53.16 115 LEU A CA 1
ATOM 875 C C . LEU A 1 115 ? -17.592 -6.493 0.062 1.00 53.16 115 LEU A C 1
ATOM 877 O O . LEU A 1 115 ? -16.655 -6.909 0.743 1.00 53.16 115 LEU A O 1
ATOM 881 N N . ASP A 1 116 ? -18.414 -7.259 -0.656 1.00 50.91 116 ASP A N 1
ATOM 882 C CA . ASP A 1 116 ? -18.230 -8.695 -0.817 1.00 50.91 116 ASP A CA 1
ATOM 883 C C . ASP A 1 116 ? -16.846 -8.949 -1.447 1.00 50.91 116 ASP A C 1
ATOM 885 O O . ASP A 1 116 ? -16.599 -8.623 -2.615 1.00 50.91 116 ASP A O 1
ATOM 889 N N . PRO A 1 117 ? -15.887 -9.471 -0.678 1.00 49.62 117 PRO A N 1
ATOM 890 C CA . PRO A 1 117 ? -14.539 -9.724 -1.155 1.00 49.62 117 PRO A CA 1
ATOM 891 C C . PRO A 1 117 ? -14.504 -10.877 -2.137 1.00 49.62 117 PRO A C 1
ATOM 893 O O . PRO A 1 117 ? -13.543 -10.943 -2.896 1.00 49.62 117 PRO A O 1
ATOM 896 N N . ASP A 1 118 ? -15.518 -11.746 -2.184 1.00 47.41 118 ASP A N 1
ATOM 897 C CA . ASP A 1 118 ? -15.571 -12.821 -3.173 1.00 47.41 118 ASP A CA 1
ATOM 898 C C . ASP A 1 118 ? -15.697 -12.246 -4.593 1.00 47.41 118 ASP A C 1
ATOM 900 O O . ASP A 1 118 ? -15.181 -12.828 -5.550 1.00 47.41 118 ASP A O 1
ATOM 904 N N . GLU A 1 119 ? -16.250 -11.038 -4.746 1.00 55.53 119 GLU A N 1
ATOM 905 C CA . GLU A 1 119 ? -16.218 -10.294 -6.010 1.00 55.53 119 GLU A CA 1
ATOM 906 C C . GLU A 1 119 ? -14.800 -9.782 -6.357 1.00 55.53 119 GLU A C 1
ATOM 908 O O . GLU A 1 119 ? -14.464 -9.576 -7.525 1.00 55.53 119 GLU A O 1
ATOM 913 N N . ARG A 1 120 ? -13.918 -9.615 -5.359 1.00 53.66 120 ARG A N 1
ATOM 914 C CA . ARG A 1 120 ? -12.509 -9.202 -5.531 1.00 53.66 120 ARG A CA 1
ATOM 915 C C . ARG A 1 120 ? -11.517 -10.365 -5.604 1.00 53.66 120 ARG A C 1
ATOM 917 O O . ARG A 1 120 ? -10.462 -10.205 -6.217 1.00 53.66 120 ARG A O 1
ATOM 924 N N . LEU A 1 121 ? -11.818 -11.490 -4.960 1.00 49.47 121 LEU A N 1
ATOM 925 C CA . LEU A 1 121 ? -10.900 -12.603 -4.708 1.00 49.47 121 LEU A CA 1
ATOM 926 C C . LEU A 1 121 ? -11.195 -13.849 -5.538 1.00 49.47 121 LEU A C 1
ATOM 928 O O . LEU A 1 121 ? -10.483 -14.840 -5.372 1.00 49.47 121 LEU A O 1
ATOM 932 N N . ARG A 1 122 ? -12.160 -13.813 -6.472 1.00 56.03 122 ARG A N 1
ATOM 933 C CA . ARG A 1 122 ? -12.217 -14.789 -7.572 1.00 56.03 122 ARG A CA 1
ATOM 934 C C . ARG A 1 122 ? -10.952 -14.665 -8.412 1.00 56.03 122 ARG A C 1
ATOM 936 O O . ARG A 1 122 ? -10.930 -14.060 -9.480 1.00 56.03 122 ARG A O 1
ATOM 943 N N . ARG A 1 123 ? -9.875 -15.257 -7.905 1.00 53.53 123 ARG A N 1
ATOM 944 C CA . ARG A 1 123 ? -8.701 -15.585 -8.678 1.00 53.53 123 ARG A CA 1
ATOM 945 C C . ARG A 1 123 ? -9.201 -16.488 -9.792 1.00 53.53 123 ARG A C 1
ATOM 947 O O . ARG A 1 123 ? -9.765 -17.547 -9.497 1.00 53.53 123 ARG A O 1
ATOM 954 N N . PRO A 1 124 ? -8.981 -16.124 -11.062 1.00 54.00 124 PRO A N 1
ATOM 955 C CA . PRO A 1 124 ? -8.850 -17.165 -12.060 1.00 54.00 124 PRO A CA 1
ATOM 956 C C . PRO A 1 124 ? -7.851 -18.177 -11.489 1.00 54.00 124 PRO A C 1
ATOM 958 O O . PRO A 1 124 ? -6.908 -17.778 -10.801 1.00 54.00 124 PRO A O 1
ATOM 961 N N . ALA A 1 125 ? -8.046 -19.471 -11.724 1.00 52.22 125 ALA A N 1
ATOM 962 C CA . ALA A 1 125 ? -7.001 -20.451 -11.460 1.00 52.22 125 ALA A CA 1
ATOM 963 C C . ALA A 1 125 ? -5.829 -20.144 -12.409 1.00 52.22 125 ALA A C 1
ATOM 965 O O . ALA A 1 125 ? -5.694 -20.748 -13.469 1.00 52.22 125 ALA A O 1
ATOM 966 N N . VAL A 1 126 ? -5.046 -19.113 -12.089 1.00 53.78 126 VAL A N 1
ATOM 967 C CA . VAL A 1 126 ? -3.865 -18.735 -12.844 1.00 53.78 126 VAL A CA 1
ATOM 968 C C . VAL A 1 126 ? -2.873 -19.852 -12.559 1.00 53.78 126 VAL A C 1
ATOM 970 O O . VAL A 1 126 ? -2.612 -20.131 -11.383 1.00 53.78 126 VAL A O 1
ATOM 973 N N . PRO A 1 127 ? -2.367 -20.550 -13.587 1.00 55.97 127 PRO A N 1
ATOM 974 C CA . PRO A 1 127 ? -1.317 -21.525 -13.380 1.00 55.97 127 PRO A CA 1
ATOM 975 C C . PRO A 1 127 ? -0.170 -20.782 -12.711 1.00 55.97 127 PRO A C 1
ATOM 977 O O . PRO A 1 127 ? 0.408 -19.875 -13.309 1.00 55.97 127 PRO A O 1
ATOM 980 N N . ALA A 1 128 ? 0.090 -21.114 -11.443 1.00 57.16 128 ALA A N 1
ATOM 981 C CA . ALA A 1 128 ? 1.165 -20.503 -10.688 1.00 57.16 128 ALA A CA 1
ATOM 982 C C . ALA A 1 128 ? 2.418 -20.597 -11.555 1.00 57.16 128 ALA A C 1
ATOM 984 O O . ALA A 1 128 ? 2.854 -21.703 -11.900 1.00 57.16 128 ALA A O 1
ATOM 985 N N . ILE A 1 129 ? 2.970 -19.446 -11.948 1.00 63.22 129 ILE A N 1
ATOM 986 C CA . ILE A 1 129 ? 4.342 -19.421 -12.431 1.00 63.22 129 ILE A CA 1
ATOM 987 C C . ILE A 1 129 ? 5.108 -20.058 -11.280 1.00 63.22 129 ILE A C 1
ATOM 989 O O . ILE A 1 129 ? 5.083 -19.526 -10.171 1.00 63.22 129 ILE A O 1
ATOM 993 N N . LYS A 1 130 ? 5.674 -21.250 -11.508 1.00 59.59 130 LYS A N 1
ATOM 994 C CA . LYS A 1 130 ? 6.487 -21.967 -10.522 1.00 59.59 130 LYS A CA 1
ATOM 995 C C . LYS A 1 130 ? 7.780 -21.176 -10.339 1.00 59.59 130 LYS A C 1
ATOM 997 O O . LYS A 1 130 ? 8.832 -21.569 -10.827 1.00 59.59 130 LYS A O 1
ATOM 1002 N N . ALA A 1 131 ? 7.657 -20.008 -9.727 1.00 63.53 131 ALA A N 1
ATOM 1003 C CA . ALA A 1 131 ? 8.764 -19.231 -9.244 1.00 63.53 131 ALA A CA 1
ATOM 1004 C C . ALA A 1 131 ? 9.349 -20.004 -8.070 1.00 63.53 131 ALA A C 1
ATOM 1006 O O . ALA A 1 131 ? 8.625 -20.564 -7.238 1.00 63.53 131 ALA A O 1
ATOM 1007 N N . GLU A 1 132 ? 10.668 -20.070 -8.037 1.00 71.81 132 GLU A N 1
ATOM 1008 C CA . GLU A 1 132 ? 11.366 -20.581 -6.877 1.00 71.81 132 GLU A CA 1
ATOM 1009 C C . GLU A 1 132 ? 11.041 -19.655 -5.701 1.00 71.81 132 GLU A C 1
ATOM 1011 O O . GLU A 1 132 ? 11.104 -18.427 -5.819 1.00 71.81 132 GLU A O 1
ATOM 1016 N N . ILE A 1 133 ? 10.594 -20.234 -4.585 1.00 69.81 133 ILE A N 1
ATOM 1017 C CA . ILE A 1 133 ? 10.298 -19.453 -3.384 1.00 69.81 133 ILE A CA 1
ATOM 1018 C C . ILE A 1 133 ? 11.637 -19.037 -2.819 1.00 69.81 133 ILE A C 1
ATOM 1020 O O . ILE A 1 133 ? 12.337 -19.826 -2.187 1.00 69.81 133 ILE A O 1
ATOM 1024 N N . ILE A 1 134 ? 11.987 -17.793 -3.085 1.00 70.56 134 ILE A N 1
ATOM 1025 C CA . ILE A 1 134 ? 13.216 -17.200 -2.604 1.00 70.56 134 ILE A CA 1
ATOM 1026 C C . ILE A 1 134 ? 12.806 -16.240 -1.511 1.00 70.56 134 ILE A C 1
ATOM 1028 O O . ILE A 1 134 ? 12.000 -15.332 -1.732 1.00 70.56 134 ILE A O 1
ATOM 1032 N N . SER A 1 135 ? 13.321 -16.502 -0.311 1.00 67.50 135 SER A N 1
ATOM 1033 C CA . SER A 1 135 ? 13.148 -15.605 0.820 1.00 67.50 135 SER A CA 1
ATOM 1034 C C . SER A 1 135 ? 13.537 -14.193 0.376 1.00 67.50 135 SER A C 1
ATOM 1036 O O . SER A 1 135 ? 14.582 -14.049 -0.269 1.00 67.50 135 SER A O 1
ATOM 1038 N N . PRO A 1 136 ? 12.726 -13.164 0.685 1.00 66.19 136 PRO A N 1
ATOM 1039 C CA . PRO A 1 136 ? 13.096 -11.782 0.408 1.00 66.19 136 PRO A CA 1
ATOM 1040 C C . PRO A 1 136 ? 14.517 -11.523 0.896 1.00 66.19 136 PRO A C 1
ATOM 1042 O O . PRO A 1 136 ? 14.929 -12.090 1.917 1.00 66.19 136 PRO A O 1
ATOM 1045 N N . SER A 1 137 ? 15.260 -10.661 0.200 1.00 72.31 137 SER A N 1
ATOM 1046 C CA . SER A 1 137 ? 16.576 -10.283 0.709 1.00 72.31 137 SER A CA 1
ATOM 1047 C C . SER A 1 137 ? 16.411 -9.726 2.127 1.00 72.31 137 SER A C 1
ATOM 1049 O O . SER A 1 137 ? 15.394 -9.106 2.461 1.00 72.31 137 SER A O 1
ATOM 1051 N N . GLU A 1 138 ? 17.399 -9.947 2.994 1.00 73.88 138 GLU A N 1
ATOM 1052 C CA . GLU A 1 138 ? 17.324 -9.472 4.379 1.00 73.88 138 GLU A CA 1
ATOM 1053 C C . GLU A 1 138 ? 17.038 -7.956 4.438 1.00 73.88 138 GLU A C 1
ATOM 1055 O O . GLU A 1 138 ? 16.312 -7.485 5.315 1.00 73.88 138 GLU A O 1
ATOM 1060 N N . GLY A 1 139 ? 17.536 -7.200 3.450 1.00 72.44 139 GLY A N 1
ATOM 1061 C CA . GLY A 1 139 ? 17.267 -5.773 3.279 1.00 72.44 139 GLY A CA 1
ATOM 1062 C C . GLY A 1 139 ? 15.812 -5.442 2.926 1.00 72.44 139 GLY A C 1
ATOM 1063 O O . GLY A 1 139 ? 15.261 -4.488 3.476 1.00 72.44 139 GLY A O 1
ATOM 1064 N N . GLU A 1 140 ? 15.163 -6.219 2.054 1.00 70.88 140 GLU A N 1
ATOM 1065 C CA . GLU A 1 140 ? 13.737 -6.055 1.738 1.00 70.88 140 GLU A CA 1
ATOM 1066 C C . GLU A 1 140 ? 12.856 -6.373 2.944 1.00 70.88 140 GLU A C 1
ATOM 1068 O O . GLU A 1 140 ? 11.989 -5.571 3.297 1.00 70.88 140 GLU A O 1
ATOM 1073 N N . SER A 1 141 ? 13.113 -7.501 3.614 1.00 75.38 141 SER A N 1
ATOM 1074 C CA . SER A 1 141 ? 12.350 -7.906 4.797 1.00 75.38 141 SER A CA 1
ATOM 1075 C C . SER A 1 141 ? 12.478 -6.871 5.918 1.00 75.38 141 SER A C 1
ATOM 1077 O O . SER A 1 141 ? 11.464 -6.409 6.445 1.00 75.38 141 SER A O 1
ATOM 1079 N N . LYS A 1 142 ? 13.701 -6.405 6.220 1.00 78.50 142 LYS A N 1
ATOM 1080 C CA . LYS A 1 142 ? 13.937 -5.335 7.205 1.00 78.50 142 LYS A CA 1
ATOM 1081 C C . LYS A 1 142 ? 13.242 -4.032 6.821 1.00 78.50 142 LYS A C 1
ATOM 1083 O O . LYS A 1 142 ? 12.626 -3.408 7.676 1.00 78.50 142 LYS A O 1
ATOM 1088 N N . TYR A 1 143 ? 13.300 -3.622 5.555 1.00 73.81 143 TYR A N 1
ATOM 1089 C CA . TYR A 1 143 ? 12.649 -2.390 5.106 1.00 73.81 143 TYR A CA 1
ATOM 1090 C C . TYR A 1 143 ? 11.125 -2.448 5.265 1.00 73.81 143 TYR A C 1
ATOM 1092 O O . TYR A 1 143 ? 10.528 -1.522 5.815 1.00 73.81 143 TYR A O 1
ATOM 1100 N N . PHE A 1 144 ? 10.491 -3.548 4.847 1.00 73.56 144 PHE A N 1
ATOM 1101 C CA . PHE A 1 144 ? 9.053 -3.741 5.043 1.00 73.56 144 PHE A CA 1
ATOM 1102 C C . PHE A 1 144 ? 8.679 -3.887 6.514 1.00 73.56 144 PHE A C 1
ATOM 1104 O O . PHE A 1 144 ? 7.659 -3.339 6.932 1.00 73.56 144 PHE A O 1
ATOM 1111 N N . ALA A 1 145 ? 9.495 -4.575 7.313 1.00 76.44 145 ALA A N 1
ATOM 1112 C CA . ALA A 1 145 ? 9.304 -4.646 8.754 1.00 76.44 145 ALA A CA 1
ATOM 1113 C C . ALA A 1 145 ? 9.300 -3.239 9.361 1.00 76.44 145 ALA A C 1
ATOM 1115 O O . ALA A 1 145 ? 8.356 -2.912 10.064 1.00 76.44 145 ALA A O 1
ATOM 1116 N N . THR A 1 146 ? 10.247 -2.368 8.999 1.00 75.31 146 THR A N 1
ATOM 1117 C CA . THR A 1 146 ? 10.274 -0.967 9.454 1.00 75.31 146 THR A CA 1
ATOM 1118 C C . THR A 1 146 ? 9.059 -0.165 8.978 1.00 75.31 146 THR A C 1
ATOM 1120 O O . THR A 1 146 ? 8.483 0.602 9.745 1.00 75.31 146 THR A O 1
ATOM 1123 N N . LEU A 1 147 ? 8.618 -0.348 7.726 1.00 68.12 147 LEU A N 1
ATOM 1124 C CA . LEU A 1 147 ? 7.421 0.330 7.206 1.00 68.12 147 LEU A CA 1
ATOM 1125 C C . LEU A 1 147 ? 6.120 -0.128 7.885 1.00 68.12 147 LEU A C 1
ATOM 1127 O O . LEU A 1 147 ? 5.145 0.624 7.913 1.00 68.12 147 LEU A O 1
ATOM 1131 N N . THR A 1 148 ? 6.085 -1.362 8.391 1.00 67.50 148 THR A N 1
ATOM 1132 C CA . THR A 1 148 ? 4.889 -1.981 8.983 1.00 67.50 148 THR A CA 1
ATOM 1133 C C . THR A 1 148 ? 4.892 -1.976 10.510 1.00 67.50 148 THR A C 1
ATOM 1135 O O . THR A 1 148 ? 3.817 -2.025 11.107 1.00 67.50 148 THR A O 1
ATOM 1138 N N . SER A 1 149 ? 6.060 -1.877 11.153 1.00 60.56 149 SER A N 1
ATOM 1139 C CA . SER A 1 149 ? 6.210 -1.892 12.612 1.00 60.56 149 SER A CA 1
ATOM 1140 C C . SER A 1 149 ? 5.652 -0.641 13.282 1.00 60.56 149 SER A C 1
ATOM 1142 O O . SER A 1 149 ? 5.330 -0.693 14.463 1.00 60.56 149 SER A O 1
ATOM 1144 N N . ASP A 1 150 ? 5.517 0.460 12.537 1.00 52.06 150 ASP A N 1
ATOM 1145 C CA . ASP A 1 150 ? 5.237 1.788 13.093 1.00 52.06 150 ASP A CA 1
ATOM 1146 C C . ASP A 1 150 ? 3.956 2.438 12.550 1.00 52.06 150 ASP A C 1
ATOM 1148 O O . ASP A 1 150 ? 3.769 3.655 12.599 1.00 52.06 150 ASP A O 1
ATOM 1152 N N . SER A 1 151 ? 3.020 1.657 11.998 1.00 58.56 151 SER A N 1
ATOM 1153 C CA . SER A 1 151 ? 1.740 2.250 11.616 1.00 58.56 151 SER A CA 1
ATOM 1154 C C . SER A 1 151 ? 0.934 2.530 12.888 1.00 58.56 151 SER A C 1
ATOM 1156 O O . SER A 1 151 ? 0.129 1.696 13.306 1.00 58.56 151 SER A O 1
ATOM 1158 N N . GLY A 1 152 ? 1.109 3.714 13.482 1.00 62.03 152 GLY A N 1
ATOM 1159 C CA . GLY A 1 152 ? 0.246 4.232 14.550 1.00 62.03 152 GLY A CA 1
ATOM 1160 C C . GLY A 1 152 ? -1.240 4.043 14.226 1.00 62.03 152 GLY A C 1
ATOM 1161 O O . GLY A 1 152 ? -2.023 3.728 15.107 1.00 62.03 152 GLY A O 1
ATOM 1162 N N . ARG A 1 153 ? -1.602 4.041 12.935 1.00 64.75 153 ARG A N 1
ATOM 1163 C CA . ARG A 1 153 ? -2.937 3.704 12.425 1.00 64.75 153 ARG A CA 1
ATOM 1164 C C . ARG A 1 153 ? -3.425 2.284 12.767 1.00 64.75 153 ARG A C 1
ATOM 1166 O O . ARG A 1 153 ? -4.595 2.111 13.080 1.00 64.75 153 ARG A O 1
ATOM 1173 N N . LYS A 1 154 ? -2.568 1.254 12.730 1.00 66.56 154 LYS A N 1
ATOM 1174 C CA . LYS A 1 154 ? -2.944 -0.114 13.149 1.00 66.56 154 LYS A CA 1
ATOM 1175 C C . LYS A 1 154 ? -3.198 -0.168 14.653 1.00 66.56 154 LYS A C 1
ATOM 1177 O O . LYS A 1 154 ? -4.153 -0.811 15.075 1.00 66.56 154 LYS A O 1
ATOM 1182 N N . PHE A 1 155 ? -2.381 0.531 15.442 1.00 66.50 155 PHE A N 1
ATOM 1183 C CA . PHE A 1 155 ? -2.610 0.690 16.877 1.00 66.50 155 PHE A CA 1
ATOM 1184 C C . PHE A 1 155 ? -3.903 1.473 17.153 1.00 66.50 155 PHE A C 1
ATOM 1186 O O . PHE A 1 155 ? -4.704 1.037 17.968 1.00 66.50 155 PHE A O 1
ATOM 1193 N N . GLU A 1 156 ? -4.164 2.561 16.425 1.00 66.56 156 GLU A N 1
ATOM 1194 C CA . GLU A 1 156 ? -5.403 3.347 16.507 1.00 66.56 156 GLU A CA 1
ATOM 1195 C C . GLU A 1 156 ? -6.637 2.515 16.143 1.00 66.56 156 GLU A C 1
ATOM 1197 O O . GLU A 1 156 ? -7.643 2.592 16.844 1.00 66.56 156 GLU A O 1
ATOM 1202 N N . PHE A 1 157 ? -6.569 1.680 15.101 1.00 70.12 157 PHE A N 1
ATOM 1203 C CA . PHE A 1 157 ? -7.671 0.789 14.743 1.00 70.12 157 PHE A CA 1
ATOM 1204 C C . PHE A 1 157 ? -7.845 -0.382 15.709 1.00 70.12 157 PHE A C 1
ATOM 1206 O O . PHE A 1 157 ? -8.985 -0.728 16.002 1.00 70.12 157 PHE A O 1
ATOM 1213 N N . SER A 1 158 ? -6.759 -0.971 16.223 1.00 69.31 158 SER A N 1
ATOM 1214 C CA . SER A 1 158 ? -6.850 -1.982 17.286 1.00 69.31 158 SER A CA 1
ATOM 1215 C C . SER A 1 158 ? -7.487 -1.365 18.518 1.00 69.31 158 SER A C 1
ATOM 1217 O O . SER A 1 158 ? -8.487 -1.863 18.996 1.00 69.31 158 SER A O 1
ATOM 1219 N N . MET A 1 159 ? -7.005 -0.206 18.958 1.00 69.00 159 MET A N 1
ATOM 1220 C CA . MET A 1 159 ? -7.560 0.519 20.092 1.00 69.00 159 MET A CA 1
ATOM 1221 C C . MET A 1 159 ? -9.013 0.936 19.851 1.00 69.00 159 MET A C 1
ATOM 1223 O O . MET A 1 159 ? -9.806 0.881 20.778 1.00 69.00 159 MET A O 1
ATOM 1227 N N . LEU A 1 160 ? -9.405 1.325 18.634 1.00 71.81 160 LEU A N 1
ATOM 1228 C CA . LEU A 1 160 ? -10.811 1.543 18.286 1.00 71.81 160 LEU A CA 1
ATOM 1229 C C . LEU A 1 160 ? -11.607 0.243 18.417 1.00 71.81 160 LEU A C 1
ATOM 1231 O O . LEU A 1 160 ? -12.693 0.269 18.990 1.00 71.81 160 LEU A O 1
ATOM 1235 N N . HIS A 1 161 ? -11.109 -0.861 17.861 1.00 74.19 161 HIS A N 1
ATOM 1236 C CA . HIS A 1 161 ? -11.775 -2.155 17.909 1.00 74.19 161 HIS A CA 1
ATOM 1237 C C . HIS A 1 161 ? -11.929 -2.628 19.349 1.00 74.19 161 HIS A C 1
ATOM 1239 O O . HIS A 1 161 ? -13.052 -2.855 19.777 1.00 74.19 161 HIS A O 1
ATOM 1245 N N . ASP A 1 162 ? -10.837 -2.673 20.100 1.00 70.81 162 ASP A N 1
ATOM 1246 C CA . ASP A 1 162 ? -10.774 -3.080 21.496 1.00 70.81 162 ASP A CA 1
ATOM 1247 C C . ASP A 1 162 ? -11.628 -2.147 22.354 1.00 70.81 162 ASP A C 1
ATOM 1249 O O . ASP A 1 162 ? -12.463 -2.630 23.103 1.00 70.81 162 ASP A O 1
ATOM 1253 N N . ASN A 1 163 ? -11.568 -0.822 22.159 1.00 65.50 163 ASN A N 1
ATOM 1254 C CA . ASN A 1 163 ? -12.464 0.106 22.857 1.00 65.50 163 ASN A CA 1
ATOM 1255 C C . ASN A 1 163 ? -13.926 -0.098 22.464 1.00 65.50 163 ASN A C 1
ATOM 1257 O O . ASN A 1 163 ? -14.795 0.071 23.308 1.00 65.50 163 ASN A O 1
ATOM 1261 N N . THR A 1 164 ? -14.233 -0.421 21.205 1.00 63.66 164 THR A N 1
ATOM 1262 C CA . THR A 1 164 ? -15.610 -0.657 20.741 1.00 63.66 164 THR A CA 1
ATOM 1263 C C . THR A 1 164 ? -16.138 -1.985 21.270 1.00 63.66 164 THR A C 1
ATOM 1265 O O . THR A 1 164 ? -17.293 -2.049 21.679 1.00 63.66 164 THR A O 1
ATOM 1268 N N . VAL A 1 165 ? -15.309 -3.029 21.284 1.00 63.03 165 VAL A N 1
ATOM 1269 C CA . VAL A 1 165 ? -15.611 -4.353 21.830 1.00 63.03 165 VAL A CA 1
ATOM 1270 C C . VAL A 1 165 ? -15.746 -4.259 23.338 1.00 63.03 165 VAL A C 1
ATOM 1272 O O . VAL A 1 165 ? -16.772 -4.683 23.844 1.00 63.03 165 VAL A O 1
ATOM 1275 N N . ASP A 1 166 ? -14.830 -3.609 24.047 1.00 55.06 166 ASP A N 1
ATOM 1276 C CA . ASP A 1 166 ? -14.970 -3.330 25.476 1.00 55.06 166 ASP A CA 1
ATOM 1277 C C . ASP A 1 166 ? -16.210 -2.483 25.748 1.00 55.06 166 ASP A C 1
ATOM 1279 O O . ASP A 1 166 ? -16.967 -2.787 26.667 1.00 55.06 166 ASP A O 1
ATOM 1283 N N . HIS A 1 167 ? -16.486 -1.458 24.937 1.00 53.38 167 HIS A N 1
ATOM 1284 C CA . HIS A 1 167 ? -17.719 -0.685 25.060 1.00 53.38 167 HIS A CA 1
ATOM 1285 C C . HIS A 1 167 ? -18.968 -1.515 24.773 1.00 53.38 167 HIS A C 1
ATOM 1287 O O . HIS A 1 167 ? -20.020 -1.188 25.309 1.00 53.38 167 HIS A O 1
ATOM 1293 N N . PHE A 1 168 ? -18.903 -2.535 23.925 1.00 57.59 168 PHE A N 1
ATOM 1294 C CA . PHE A 1 168 ? -20.050 -3.355 23.547 1.00 57.59 168 PHE A CA 1
ATOM 1295 C C . PHE A 1 168 ? -20.278 -4.501 24.540 1.00 57.59 168 PHE A C 1
ATOM 1297 O O . PHE A 1 168 ? -21.384 -4.656 25.048 1.00 57.59 168 PHE A O 1
ATOM 1304 N N . VAL A 1 169 ? -19.223 -5.252 24.860 1.00 49.97 169 VAL A N 1
ATOM 1305 C CA . VAL A 1 169 ? -19.198 -6.396 25.781 1.00 49.97 169 VAL A CA 1
ATOM 1306 C C . VAL A 1 169 ? -19.432 -5.944 27.218 1.00 49.97 169 VAL A C 1
ATOM 1308 O O . VAL A 1 169 ? -20.211 -6.572 27.929 1.00 49.97 169 VAL A O 1
ATOM 1311 N N . ASN A 1 170 ? -18.844 -4.818 27.634 1.00 49.44 170 ASN A N 1
ATOM 1312 C CA . ASN A 1 170 ? -19.057 -4.280 28.979 1.00 49.44 170 ASN A CA 1
ATOM 1313 C C . ASN A 1 170 ? -20.261 -3.325 29.069 1.00 49.44 170 ASN A C 1
ATOM 1315 O O . ASN A 1 170 ? -20.423 -2.653 30.087 1.00 49.44 170 ASN A O 1
ATOM 1319 N N . ASN A 1 171 ? -21.126 -3.253 28.046 1.00 39.12 171 ASN A N 1
ATOM 1320 C CA . ASN A 1 171 ? -22.418 -2.575 28.171 1.00 39.12 171 ASN A CA 1
ATOM 1321 C C . ASN A 1 171 ? -23.531 -3.580 28.490 1.00 39.12 171 ASN A C 1
ATOM 1323 O O . ASN A 1 171 ? -24.118 -4.194 27.599 1.00 39.12 171 ASN A O 1
ATOM 1327 N N . PRO A 1 172 ? -23.951 -3.589 29.762 1.00 43.25 172 PRO A N 1
ATOM 1328 C CA . PRO A 1 172 ? -25.344 -3.281 30.037 1.00 43.25 172 PRO A CA 1
ATOM 1329 C C . PRO A 1 172 ? -25.426 -2.143 31.058 1.00 43.25 172 PRO A C 1
ATOM 1331 O O . PRO A 1 172 ? -25.298 -2.356 32.257 1.00 43.25 172 PRO A O 1
ATOM 1334 N N . GLY A 1 173 ? -25.668 -0.919 30.582 1.00 50.91 173 GLY A N 1
ATOM 1335 C CA . GLY A 1 173 ? -25.944 0.223 31.456 1.00 50.91 173 GLY A CA 1
ATOM 1336 C C . GLY A 1 173 ? -24.765 0.661 32.343 1.00 50.91 173 GLY A C 1
ATOM 1337 O O . GLY A 1 173 ? -24.602 0.189 33.463 1.00 50.91 173 GLY A O 1
ATOM 1338 N N . PHE A 1 174 ? -24.081 1.717 31.885 1.00 52.25 174 PHE A N 1
ATOM 1339 C CA . PHE A 1 174 ? -23.069 2.542 32.572 1.00 52.25 174 PHE A CA 1
ATOM 1340 C C . PHE A 1 174 ? -21.603 2.044 32.518 1.00 52.25 174 PHE A C 1
ATOM 1342 O O . PHE A 1 174 ? -21.298 0.869 32.444 1.00 52.25 174 PHE A O 1
ATOM 1349 N N . GLY A 1 175 ? -20.658 2.994 32.475 1.00 42.78 175 GLY A N 1
ATOM 1350 C CA . GLY A 1 175 ? -19.220 2.737 32.302 1.00 42.78 175 GLY A CA 1
ATOM 1351 C C . GLY A 1 175 ? -18.428 4.034 32.132 1.00 42.78 175 GLY A C 1
ATOM 1352 O O . GLY A 1 175 ? -18.860 4.940 31.424 1.00 42.78 175 GLY A O 1
ATOM 1353 N N . VAL A 1 176 ? -17.305 4.177 32.842 1.00 42.09 176 VAL A N 1
ATOM 1354 C CA . VAL A 1 176 ? -16.600 5.449 33.116 1.00 42.09 176 VAL A CA 1
ATOM 1355 C C . VAL A 1 176 ? -15.698 5.968 31.982 1.00 42.09 176 VAL A C 1
ATOM 1357 O O . VAL A 1 176 ? -15.332 7.139 32.022 1.00 42.09 176 VAL A O 1
ATOM 1360 N N . MET A 1 177 ? -15.424 5.179 30.947 1.00 43.84 177 MET A N 1
ATOM 1361 C CA . MET A 1 177 ? -14.346 5.426 29.969 1.00 43.84 177 MET A CA 1
ATOM 1362 C C . MET A 1 177 ? -14.720 6.302 28.752 1.00 43.84 177 MET A C 1
ATOM 1364 O O . MET A 1 177 ? -14.090 6.227 27.708 1.00 43.84 177 MET A O 1
ATOM 1368 N N . ARG A 1 178 ? -15.711 7.198 28.859 1.00 53.34 178 ARG A N 1
ATOM 1369 C CA . ARG A 1 178 ? -16.177 8.031 27.722 1.00 53.34 178 ARG A CA 1
ATOM 1370 C C . ARG A 1 178 ? -15.286 9.240 27.371 1.00 53.34 178 ARG A C 1
ATOM 1372 O O . ARG A 1 178 ? -15.740 10.128 26.660 1.00 53.34 178 ARG A O 1
ATOM 1379 N N . MET A 1 179 ? -14.052 9.301 27.873 1.00 45.69 179 MET A N 1
ATOM 1380 C CA . MET A 1 179 ? -13.083 10.360 27.539 1.00 45.69 179 MET A CA 1
ATOM 1381 C C . MET A 1 179 ? -11.910 9.866 26.686 1.00 45.69 179 MET A C 1
ATOM 1383 O O . MET A 1 179 ? -10.885 10.540 26.605 1.00 45.69 179 MET A O 1
ATOM 1387 N N . ALA A 1 180 ? -12.041 8.711 26.029 1.00 52.56 180 ALA A N 1
ATOM 1388 C CA . ALA A 1 180 ? -11.159 8.425 24.907 1.00 52.56 180 ALA A CA 1
ATOM 1389 C C . ALA A 1 180 ? -11.351 9.530 23.846 1.00 52.56 180 ALA A C 1
ATOM 1391 O O . ALA A 1 180 ? -12.486 9.983 23.646 1.00 52.56 180 ALA A O 1
ATOM 1392 N N . PRO A 1 181 ? -10.270 10.018 23.213 1.00 53.94 181 PRO A N 1
ATOM 1393 C CA . PRO A 1 181 ? -10.350 11.071 22.210 1.00 53.94 181 PRO A CA 1
ATOM 1394 C C . PRO A 1 181 ? -11.437 10.732 21.192 1.00 53.94 181 PRO A C 1
ATOM 1396 O O . PRO A 1 181 ? -11.495 9.616 20.678 1.00 53.94 181 PRO A O 1
ATOM 1399 N N . ARG A 1 182 ? -12.330 11.695 20.937 1.00 57.50 182 ARG A N 1
ATOM 1400 C CA . ARG A 1 182 ? -13.399 11.559 19.946 1.00 57.50 182 ARG A CA 1
ATOM 1401 C C . ARG A 1 182 ? -12.719 11.341 18.597 1.00 57.50 182 ARG A C 1
ATOM 1403 O O . ARG A 1 182 ? -12.184 12.292 18.028 1.00 57.50 182 ARG A O 1
ATOM 1410 N N . ILE A 1 183 ? -12.679 10.093 18.140 1.00 56.12 183 ILE A N 1
ATOM 1411 C CA . ILE A 1 183 ? -12.096 9.736 16.848 1.00 56.12 183 ILE A CA 1
ATOM 1412 C C . ILE A 1 183 ? -12.954 10.440 15.796 1.00 56.12 183 ILE A C 1
ATOM 1414 O O . ILE A 1 183 ? -14.170 10.244 15.731 1.00 56.12 183 ILE A O 1
ATOM 1418 N N . ARG A 1 184 ? -12.345 11.367 15.060 1.00 63.47 184 ARG A N 1
ATOM 1419 C CA . ARG A 1 184 ? -13.018 12.224 14.080 1.00 63.47 184 ARG A CA 1
ATOM 1420 C C . ARG A 1 184 ? -13.162 11.452 12.772 1.00 63.47 184 ARG A C 1
ATOM 1422 O O . ARG A 1 184 ? -12.344 10.594 12.480 1.00 63.47 184 ARG A O 1
ATOM 1429 N N . ASP A 1 185 ? -14.142 11.797 11.936 1.00 62.25 185 ASP A N 1
ATOM 1430 C CA . ASP A 1 185 ? -14.357 11.123 10.636 1.00 62.25 185 ASP A CA 1
ATOM 1431 C C . ASP A 1 185 ? -13.082 11.064 9.774 1.00 62.25 185 ASP A C 1
ATOM 1433 O O . ASP A 1 185 ? -12.813 10.067 9.105 1.00 62.25 185 ASP A O 1
ATOM 1437 N N . LYS A 1 186 ? -12.249 12.109 9.857 1.00 64.56 186 LYS A N 1
ATOM 1438 C CA . LYS A 1 186 ? -10.944 12.195 9.185 1.00 64.56 186 LYS A CA 1
ATOM 1439 C C . LYS A 1 186 ? -9.928 11.127 9.616 1.00 64.56 186 LYS A C 1
ATOM 1441 O O . LYS A 1 186 ? -8.964 10.898 8.897 1.00 64.56 186 LYS A O 1
ATOM 1446 N N . ASP A 1 187 ? -10.122 10.512 10.779 1.00 64.00 187 ASP A N 1
ATOM 1447 C CA . ASP A 1 187 ? -9.245 9.465 11.303 1.00 64.00 187 ASP A CA 1
ATOM 1448 C C . ASP A 1 187 ? -9.623 8.091 10.687 1.00 64.00 187 ASP A C 1
ATOM 1450 O O . ASP A 1 187 ? -8.792 7.187 10.608 1.00 64.00 187 ASP A O 1
ATOM 1454 N N . TYR A 1 188 ? -10.847 7.948 10.151 1.00 64.06 188 TYR A N 1
ATOM 1455 C CA . TYR A 1 188 ? -11.321 6.736 9.462 1.00 64.06 188 TYR A CA 1
ATOM 1456 C C . TYR A 1 188 ? -11.097 6.802 7.951 1.00 64.06 188 TYR A C 1
ATOM 1458 O O . TYR A 1 188 ? -10.563 5.865 7.347 1.00 64.06 188 TYR A O 1
ATOM 1466 N N . TYR A 1 189 ? -11.504 7.919 7.346 1.00 68.12 189 TYR A N 1
ATOM 1467 C CA . TYR A 1 189 ? -11.445 8.127 5.908 1.00 68.12 189 TYR A CA 1
ATOM 1468 C C . TYR A 1 189 ? -10.162 8.856 5.550 1.00 68.12 189 TYR A C 1
ATOM 1470 O O . TYR A 1 189 ? -10.071 10.081 5.633 1.00 68.12 189 TYR A O 1
ATOM 1478 N N . LEU A 1 190 ? -9.170 8.095 5.092 1.00 72.38 190 LEU A N 1
ATOM 1479 C CA . LEU A 1 190 ? -8.097 8.704 4.328 1.00 72.38 190 LEU A CA 1
ATOM 1480 C C . LEU A 1 190 ? -8.718 9.243 3.026 1.00 72.38 190 LEU A C 1
ATOM 1482 O O . LEU A 1 190 ? -9.331 8.460 2.288 1.00 72.38 190 LEU A O 1
ATOM 1486 N N . PRO A 1 191 ? -8.602 10.550 2.733 1.00 79.50 191 PRO A N 1
ATOM 1487 C CA . PRO A 1 191 ? -9.148 11.104 1.504 1.00 79.50 191 PRO A CA 1
ATOM 1488 C C . PRO A 1 191 ? -8.533 10.388 0.300 1.00 79.50 191 PRO A C 1
ATOM 1490 O O . PRO A 1 191 ? -7.354 10.006 0.318 1.00 79.50 191 PRO A O 1
ATOM 1493 N N . ARG A 1 192 ? -9.335 10.191 -0.753 1.00 82.06 192 ARG A N 1
ATOM 1494 C CA . ARG A 1 192 ? -8.820 9.666 -2.019 1.00 82.06 192 ARG A CA 1
ATOM 1495 C C . ARG A 1 192 ? -7.781 10.655 -2.531 1.00 82.06 192 ARG A C 1
ATOM 1497 O O . ARG A 1 192 ? -8.081 11.830 -2.722 1.00 82.06 192 ARG A O 1
ATOM 1504 N N . ARG A 1 193 ? -6.553 10.180 -2.724 1.00 84.06 193 ARG A N 1
ATOM 1505 C CA . ARG A 1 193 ? -5.483 11.013 -3.270 1.00 84.06 193 ARG A CA 1
ATOM 1506 C C . ARG A 1 193 ? -5.751 11.256 -4.756 1.00 84.06 193 ARG A C 1
ATOM 1508 O O . ARG A 1 193 ? -6.207 10.319 -5.426 1.00 84.06 193 ARG A O 1
ATOM 1515 N N . PRO A 1 194 ? -5.499 12.466 -5.279 1.00 89.19 194 PRO A N 1
ATOM 1516 C CA . PRO A 1 194 ? -5.564 12.695 -6.713 1.00 89.19 194 PRO A CA 1
ATOM 1517 C C . PRO A 1 194 ? -4.502 11.838 -7.426 1.00 89.19 194 PRO A C 1
ATOM 1519 O O . PRO A 1 194 ? -3.473 11.516 -6.825 1.00 89.19 194 PRO A O 1
ATOM 1522 N N . PRO A 1 195 ? -4.743 11.409 -8.673 1.00 90.19 195 PRO A N 1
ATOM 1523 C CA . PRO A 1 195 ? -3.736 10.707 -9.461 1.00 90.19 195 PRO A CA 1
ATOM 1524 C C . PRO A 1 195 ? -2.527 11.612 -9.720 1.00 90.19 195 PRO A C 1
ATOM 1526 O O . PRO A 1 195 ? -2.687 12.802 -9.980 1.00 90.19 195 PRO A O 1
ATOM 1529 N N . ILE A 1 196 ? -1.323 11.045 -9.649 1.00 89.62 196 ILE A N 1
ATOM 1530 C CA . ILE A 1 196 ? -0.076 11.756 -9.956 1.00 89.62 196 ILE A CA 1
ATOM 1531 C C . ILE A 1 196 ? 0.291 11.412 -11.393 1.00 89.62 196 ILE A C 1
ATOM 1533 O O . ILE A 1 196 ? 0.553 10.247 -11.689 1.00 89.62 196 ILE A O 1
ATOM 1537 N N . SER A 1 197 ? 0.293 12.397 -12.287 1.00 91.31 197 SER A N 1
ATOM 1538 C CA . SER A 1 197 ? 0.675 12.182 -13.684 1.00 91.31 197 SER A CA 1
ATOM 1539 C C . SER A 1 197 ? 2.145 11.780 -13.803 1.00 91.31 197 SER A C 1
ATOM 1541 O O . SER A 1 197 ? 3.000 12.321 -13.102 1.00 91.31 197 SER A O 1
ATOM 1543 N N . GLN A 1 198 ? 2.435 10.831 -14.692 1.00 89.69 198 GLN A N 1
ATOM 1544 C CA . GLN A 1 198 ? 3.811 10.461 -15.020 1.00 89.69 198 GLN A CA 1
ATOM 1545 C C . GLN A 1 198 ? 4.383 11.436 -16.056 1.00 89.69 198 GLN A C 1
ATOM 1547 O O . GLN A 1 198 ? 3.628 11.942 -16.899 1.00 89.69 198 GLN A O 1
ATOM 1552 N N . PRO A 1 199 ? 5.705 11.674 -16.057 1.00 87.44 199 PRO A N 1
ATOM 1553 C CA . PRO A 1 199 ? 6.363 12.292 -17.197 1.00 87.44 199 PRO A CA 1
ATOM 1554 C C . PRO A 1 199 ? 6.057 11.501 -18.476 1.00 87.44 199 PRO A C 1
ATOM 1556 O O . PRO A 1 199 ? 6.054 10.270 -18.492 1.00 87.44 199 PRO A O 1
ATOM 1559 N N . ARG A 1 200 ? 5.775 12.202 -19.578 1.00 82.62 200 ARG A N 1
ATOM 1560 C CA . ARG A 1 200 ? 5.599 11.543 -20.876 1.00 82.62 200 ARG A CA 1
ATOM 1561 C C . ARG A 1 200 ? 6.974 11.217 -21.442 1.00 82.62 200 ARG A C 1
ATOM 1563 O O . ARG A 1 200 ? 7.646 12.105 -21.956 1.00 82.62 200 ARG A O 1
ATOM 1570 N N . PHE A 1 201 ? 7.365 9.951 -21.370 1.00 84.00 201 PHE A N 1
ATOM 1571 C CA . PHE A 1 201 ? 8.534 9.439 -22.075 1.00 84.00 201 PHE A CA 1
ATOM 1572 C C . PHE A 1 201 ? 8.074 8.589 -23.257 1.00 84.00 201 PHE A C 1
ATOM 1574 O O . PHE A 1 201 ? 7.326 7.630 -23.081 1.00 84.00 201 PHE A O 1
ATOM 1581 N N . THR A 1 202 ? 8.487 8.961 -24.468 1.00 81.50 202 THR A N 1
ATOM 1582 C CA . THR A 1 202 ? 8.180 8.181 -25.672 1.00 81.50 202 THR A CA 1
ATOM 1583 C C . THR A 1 202 ? 9.434 7.425 -26.068 1.00 81.50 202 THR A C 1
ATOM 1585 O O . THR A 1 202 ? 10.365 8.019 -26.600 1.00 81.50 202 THR A O 1
ATOM 1588 N N . VAL A 1 203 ? 9.454 6.121 -25.796 1.00 79.38 203 VAL A N 1
ATOM 1589 C CA . VAL A 1 203 ? 10.497 5.229 -26.308 1.00 79.38 203 VAL A CA 1
ATOM 1590 C C . VAL A 1 203 ? 10.210 5.002 -27.793 1.00 79.38 203 VAL A C 1
ATOM 1592 O O . VAL A 1 203 ? 9.127 4.534 -28.154 1.00 79.38 203 VAL A O 1
ATOM 1595 N N . THR A 1 204 ? 11.150 5.339 -28.670 1.00 80.88 204 THR A N 1
ATOM 1596 C CA . THR A 1 204 ? 11.042 4.988 -30.092 1.00 80.88 204 THR A CA 1
ATOM 1597 C C . THR A 1 204 ? 11.145 3.467 -30.249 1.00 80.88 204 THR A C 1
ATOM 1599 O O . THR A 1 204 ? 11.942 2.824 -29.572 1.00 80.88 204 THR A O 1
ATOM 1602 N N . SER A 1 205 ? 10.383 2.850 -31.157 1.00 75.94 205 SER A N 1
ATOM 1603 C CA . SER A 1 205 ? 10.446 1.389 -31.371 1.00 75.94 205 SER A CA 1
ATOM 1604 C C . SER A 1 205 ? 11.847 0.887 -31.748 1.00 75.94 205 SER A C 1
ATOM 1606 O O . SER A 1 205 ? 12.171 -0.277 -31.524 1.00 75.94 205 SER A O 1
ATOM 1608 N N . GLU A 1 206 ? 12.672 1.760 -32.327 1.00 78.94 206 GLU A N 1
ATOM 1609 C CA . GLU A 1 206 ? 14.058 1.470 -32.686 1.00 78.94 206 GLU A CA 1
ATOM 1610 C C . GLU A 1 206 ? 14.951 1.335 -31.448 1.00 78.94 206 GLU A C 1
ATOM 1612 O O . GLU A 1 206 ? 15.679 0.351 -31.327 1.00 78.94 206 GLU A O 1
ATOM 1617 N N . SER A 1 207 ? 14.812 2.231 -30.465 1.00 74.50 207 SER A N 1
ATOM 1618 C CA . SER A 1 207 ? 15.587 2.153 -29.220 1.00 74.50 207 SER A CA 1
ATOM 1619 C C . SER A 1 207 ? 15.280 0.901 -28.387 1.00 74.50 207 SER A C 1
ATOM 1621 O O . SER A 1 207 ? 16.147 0.434 -27.650 1.00 74.50 207 SER A O 1
ATOM 1623 N N . VAL A 1 208 ? 14.099 0.287 -28.560 1.00 74.69 208 VAL A N 1
ATOM 1624 C CA . VAL A 1 208 ? 13.724 -0.960 -27.868 1.00 74.69 208 VAL A CA 1
ATOM 1625 C C . VAL A 1 208 ? 14.566 -2.164 -28.316 1.00 74.69 208 VAL A C 1
ATOM 1627 O O . VAL A 1 208 ? 14.761 -3.102 -27.547 1.00 74.69 208 VAL A O 1
ATOM 1630 N N . ARG A 1 209 ? 15.087 -2.162 -29.548 1.00 76.69 209 ARG A N 1
ATOM 1631 C CA . ARG A 1 209 ? 15.802 -3.320 -30.123 1.00 76.69 209 ARG A CA 1
ATOM 1632 C C . ARG A 1 209 ? 17.292 -3.358 -29.791 1.00 76.69 209 ARG A C 1
ATOM 1634 O O . ARG A 1 209 ? 17.962 -4.343 -30.090 1.00 76.69 209 ARG A O 1
ATOM 1641 N N . THR A 1 210 ? 17.815 -2.306 -29.172 1.00 77.19 210 THR A N 1
ATOM 1642 C CA . THR A 1 210 ? 19.256 -2.089 -28.989 1.00 77.19 210 THR A CA 1
ATOM 1643 C C . THR A 1 210 ? 19.622 -1.955 -27.514 1.00 77.19 210 THR A C 1
ATOM 1645 O O . THR A 1 210 ? 20.319 -1.022 -27.117 1.00 77.19 210 THR A O 1
ATOM 1648 N N . PHE A 1 211 ? 19.167 -2.898 -26.686 1.00 80.94 211 PHE A N 1
ATOM 1649 C CA . PHE A 1 211 ? 19.645 -3.005 -25.307 1.00 80.94 211 PHE A CA 1
ATOM 1650 C C . PHE A 1 211 ? 20.903 -3.858 -25.231 1.00 80.94 211 PHE A C 1
ATOM 1652 O O . PHE A 1 211 ? 20.956 -4.971 -25.758 1.00 80.94 211 PHE A O 1
ATOM 1659 N N . GLU A 1 212 ? 21.907 -3.355 -24.520 1.00 79.50 212 GLU A N 1
ATOM 1660 C CA . GLU A 1 212 ? 22.985 -4.217 -24.055 1.00 79.50 212 GLU A CA 1
ATOM 1661 C C . GLU A 1 212 ? 22.468 -5.098 -22.925 1.00 79.50 212 GLU A C 1
ATOM 1663 O O . GLU A 1 212 ? 21.934 -4.617 -21.922 1.00 79.50 212 GLU A O 1
ATOM 1668 N N . HIS A 1 213 ? 22.592 -6.409 -23.140 1.00 67.44 213 HIS A N 1
ATOM 1669 C CA . HIS A 1 213 ? 22.330 -7.444 -22.147 1.00 67.44 213 HIS A CA 1
ATOM 1670 C C . HIS A 1 213 ? 23.087 -7.165 -20.842 1.00 67.44 213 HIS A C 1
ATOM 1672 O O . HIS A 1 213 ? 24.126 -6.502 -20.866 1.00 67.44 213 HIS A O 1
ATOM 1678 N N . PRO A 1 214 ? 22.539 -7.630 -19.703 1.00 66.31 214 PRO A N 1
ATOM 1679 C CA . PRO A 1 214 ? 22.603 -6.900 -18.447 1.00 66.31 214 PRO A CA 1
ATOM 1680 C C . PRO A 1 214 ? 24.035 -6.581 -18.036 1.00 66.31 214 PRO A C 1
ATOM 1682 O O . PRO A 1 214 ? 24.909 -7.453 -18.022 1.00 66.31 214 PRO A O 1
ATOM 1685 N N . LEU A 1 215 ? 24.250 -5.322 -17.653 1.00 68.62 215 LEU A N 1
ATOM 1686 C CA . LEU A 1 215 ? 25.449 -4.929 -16.924 1.00 68.62 215 LEU A CA 1
ATOM 1687 C C . LEU A 1 215 ? 25.554 -5.825 -15.680 1.00 68.62 215 LEU A C 1
ATOM 1689 O O . LEU A 1 215 ? 24.548 -6.136 -15.043 1.00 68.62 215 LEU A O 1
ATOM 1693 N N . ARG A 1 216 ? 26.772 -6.272 -15.356 1.00 71.00 216 ARG A N 1
ATOM 1694 C CA . ARG A 1 216 ? 26.999 -7.295 -14.320 1.00 71.00 216 ARG A CA 1
ATOM 1695 C C . ARG A 1 216 ? 26.453 -6.919 -12.943 1.00 71.00 216 ARG A C 1
ATOM 1697 O O . ARG A 1 216 ? 26.082 -7.821 -12.202 1.00 71.00 216 ARG A O 1
ATOM 1704 N N . GLU A 1 217 ? 26.394 -5.632 -12.612 1.00 74.56 217 GLU A N 1
ATOM 1705 C CA . GLU A 1 217 ? 25.916 -5.160 -11.313 1.00 74.56 217 GLU A CA 1
ATOM 1706 C C . GLU A 1 217 ? 25.043 -3.910 -11.485 1.00 74.56 217 GLU A C 1
ATOM 1708 O O . GLU A 1 217 ? 25.451 -2.976 -12.187 1.00 74.56 217 GLU A O 1
ATOM 1713 N N . PRO A 1 218 ? 23.829 -3.878 -10.898 1.00 71.81 218 PRO A N 1
ATOM 1714 C CA . PRO A 1 218 ? 23.012 -2.677 -10.900 1.00 71.81 218 PRO A CA 1
ATOM 1715 C C . PRO A 1 218 ? 23.723 -1.584 -10.107 1.00 71.81 218 PRO A C 1
ATOM 1717 O O . PRO A 1 218 ? 24.255 -1.860 -9.029 1.00 71.81 218 PRO A O 1
ATOM 1720 N N . PRO A 1 219 ? 23.693 -0.330 -10.583 1.00 79.06 219 PRO A N 1
ATOM 1721 C CA . PRO A 1 219 ? 23.999 0.803 -9.729 1.00 79.06 219 PRO A CA 1
ATOM 1722 C C . PRO A 1 219 ? 23.200 0.688 -8.418 1.00 79.06 219 PRO A C 1
ATOM 1724 O O . PRO A 1 219 ? 21.987 0.461 -8.438 1.00 79.06 219 PRO A O 1
ATOM 1727 N N . LEU A 1 220 ? 23.892 0.775 -7.274 1.00 75.56 220 LEU A N 1
ATOM 1728 C CA . LEU A 1 220 ? 23.324 0.532 -5.935 1.00 75.56 220 LEU A CA 1
ATOM 1729 C C . LEU A 1 220 ? 22.085 1.408 -5.652 1.00 75.56 220 LEU A C 1
ATOM 1731 O O . LEU A 1 220 ? 21.202 1.041 -4.876 1.00 75.56 220 LEU A O 1
ATOM 1735 N N . ASP A 1 221 ? 21.995 2.566 -6.305 1.00 85.00 221 ASP A N 1
ATOM 1736 C CA . ASP A 1 221 ? 20.872 3.492 -6.205 1.00 85.00 221 ASP A CA 1
ATOM 1737 C C . ASP A 1 221 ? 19.573 2.942 -6.821 1.00 85.00 221 ASP A C 1
ATOM 1739 O O . ASP A 1 221 ? 18.489 3.277 -6.334 1.00 85.00 221 ASP A O 1
ATOM 1743 N N . LEU A 1 222 ? 19.646 2.066 -7.830 1.00 89.00 222 LEU A N 1
ATOM 1744 C CA . LEU A 1 222 ? 18.467 1.498 -8.494 1.00 89.00 222 LEU A CA 1
ATOM 1745 C C . LEU A 1 222 ? 17.689 0.540 -7.590 1.00 89.00 222 LEU A C 1
ATOM 1747 O O . LEU A 1 222 ? 16.458 0.600 -7.551 1.00 89.00 222 LEU A O 1
ATOM 1751 N N . GLU A 1 223 ? 18.376 -0.299 -6.812 1.00 88.75 223 GLU A N 1
ATOM 1752 C CA . GLU A 1 223 ? 17.719 -1.205 -5.861 1.00 88.75 223 GLU A CA 1
ATOM 1753 C C . GLU A 1 223 ? 16.998 -0.418 -4.763 1.00 88.75 223 GLU A C 1
ATOM 1755 O O . GLU A 1 223 ? 15.845 -0.698 -4.424 1.00 88.75 223 GLU A O 1
ATOM 1760 N N . VAL A 1 224 ? 17.639 0.637 -4.256 1.00 86.56 224 VAL A N 1
ATOM 1761 C CA . VAL A 1 224 ? 17.031 1.536 -3.270 1.00 86.56 224 VAL A CA 1
ATOM 1762 C C . VAL A 1 224 ? 15.800 2.236 -3.855 1.00 86.56 224 VAL A C 1
ATOM 1764 O O . VAL A 1 224 ? 14.767 2.303 -3.181 1.00 86.56 224 VAL A O 1
ATOM 1767 N N . LYS A 1 225 ? 15.873 2.731 -5.099 1.00 88.19 225 LYS A N 1
ATOM 1768 C CA . LYS A 1 225 ? 14.740 3.355 -5.807 1.00 88.19 225 LYS A CA 1
ATOM 1769 C C . LYS A 1 225 ? 13.589 2.367 -5.998 1.00 88.19 225 LYS A C 1
ATOM 1771 O O . LYS A 1 225 ? 12.440 2.705 -5.697 1.00 88.19 225 LYS A O 1
ATOM 1776 N N . HIS A 1 226 ? 13.882 1.140 -6.424 1.00 92.44 226 HIS A N 1
ATOM 1777 C CA . HIS A 1 226 ? 12.874 0.098 -6.583 1.00 92.44 226 HIS A CA 1
ATOM 1778 C C . HIS A 1 226 ? 12.192 -0.227 -5.251 1.00 92.44 226 HIS A C 1
ATOM 1780 O O . HIS A 1 226 ? 10.973 -0.105 -5.144 1.00 92.44 226 HIS A O 1
ATOM 1786 N N . ARG A 1 227 ? 12.961 -0.525 -4.198 1.00 88.88 227 ARG A N 1
ATOM 1787 C CA . ARG A 1 227 ? 12.422 -0.862 -2.872 1.00 88.88 227 ARG A CA 1
ATOM 1788 C C . ARG A 1 227 ? 11.537 0.248 -2.298 1.00 88.88 227 ARG A C 1
ATOM 1790 O O . ARG A 1 227 ? 10.458 -0.036 -1.777 1.00 88.88 227 ARG A O 1
ATOM 1797 N N . LYS A 1 228 ? 11.942 1.516 -2.452 1.00 87.31 228 LYS A N 1
ATOM 1798 C CA . LYS A 1 228 ? 11.100 2.673 -2.099 1.00 87.31 228 LYS A CA 1
ATOM 1799 C C . LYS A 1 228 ? 9.806 2.690 -2.912 1.00 87.31 228 LYS A C 1
ATOM 1801 O O . LYS A 1 228 ? 8.735 2.849 -2.334 1.00 87.31 228 LYS A O 1
ATOM 1806 N N . THR A 1 229 ? 9.888 2.475 -4.224 1.00 90.56 229 THR A N 1
ATOM 1807 C CA . THR A 1 229 ? 8.718 2.421 -5.116 1.00 90.56 229 THR A CA 1
ATOM 1808 C C . THR A 1 229 ? 7.725 1.341 -4.679 1.00 90.56 229 THR A C 1
ATOM 1810 O O . THR A 1 229 ? 6.531 1.621 -4.573 1.00 90.56 229 THR A O 1
ATOM 1813 N N . VAL A 1 230 ? 8.201 0.132 -4.348 1.00 91.88 230 VAL A N 1
ATOM 1814 C CA . VAL A 1 230 ? 7.339 -0.943 -3.830 1.00 91.88 230 VAL A CA 1
ATOM 1815 C C . VAL A 1 230 ? 6.716 -0.545 -2.493 1.00 91.88 230 VAL A C 1
ATOM 1817 O O . VAL A 1 230 ? 5.511 -0.708 -2.323 1.00 91.88 230 VAL A O 1
ATOM 1820 N N . GLY A 1 231 ? 7.486 0.038 -1.569 1.00 88.19 231 GLY A N 1
ATOM 1821 C CA . GLY A 1 231 ? 6.958 0.537 -0.294 1.00 88.19 231 GLY A CA 1
ATOM 1822 C C . GLY A 1 231 ? 5.850 1.581 -0.475 1.00 88.19 231 GLY A C 1
ATOM 1823 O O . GLY A 1 231 ? 4.803 1.498 0.172 1.00 88.19 231 GLY A O 1
ATOM 1824 N N . HIS A 1 232 ? 6.042 2.523 -1.402 1.00 88.31 232 HIS A N 1
ATOM 1825 C CA . HIS A 1 232 ? 5.045 3.538 -1.738 1.00 88.31 232 HIS A CA 1
ATOM 1826 C C . HIS A 1 232 ? 3.794 2.950 -2.378 1.00 88.31 232 HIS A C 1
ATOM 1828 O O . HIS A 1 232 ? 2.700 3.363 -2.012 1.00 88.31 232 HIS A O 1
ATOM 1834 N N . PHE A 1 233 ? 3.939 1.994 -3.297 1.00 92.31 233 PHE A N 1
ATOM 1835 C CA . PHE A 1 233 ? 2.807 1.344 -3.950 1.00 92.31 233 PHE A CA 1
ATOM 1836 C C . PHE A 1 233 ? 2.015 0.450 -2.995 1.00 92.31 233 PHE A C 1
ATOM 1838 O O . PHE A 1 233 ? 0.785 0.517 -2.955 1.00 92.31 233 PHE A O 1
ATOM 1845 N N . ALA A 1 234 ? 2.715 -0.371 -2.207 1.00 89.88 234 ALA A N 1
ATOM 1846 C CA . ALA A 1 234 ? 2.100 -1.235 -1.211 1.00 89.88 234 ALA A CA 1
ATOM 1847 C C . ALA A 1 234 ? 1.280 -0.407 -0.216 1.00 89.88 234 ALA A C 1
ATOM 1849 O O . ALA A 1 234 ? 0.197 -0.839 0.173 1.00 89.88 234 ALA A O 1
ATOM 1850 N N . PHE A 1 235 ? 1.776 0.788 0.126 1.00 86.69 235 PHE A N 1
ATOM 1851 C CA . PHE A 1 235 ? 1.143 1.777 0.991 1.00 86.69 235 PHE A CA 1
ATOM 1852 C C . PHE A 1 235 ? 0.610 1.167 2.301 1.00 86.69 235 PHE A C 1
ATOM 1854 O O . PHE A 1 235 ? -0.604 1.117 2.509 1.00 86.69 235 PHE A O 1
ATOM 1861 N N . PRO A 1 236 ? 1.493 0.706 3.212 1.00 83.44 236 PRO A N 1
ATOM 1862 C CA . PRO A 1 236 ? 1.085 0.019 4.440 1.00 83.44 236 PRO A CA 1
ATOM 1863 C C . PRO A 1 236 ? 0.109 0.807 5.310 1.00 83.44 236 PRO A C 1
ATOM 1865 O O . PRO A 1 236 ? -0.798 0.242 5.917 1.00 83.44 236 PRO A O 1
ATOM 1868 N N . GLN A 1 237 ? 0.232 2.136 5.318 1.00 80.25 237 GLN A N 1
ATOM 1869 C CA . GLN A 1 237 ? -0.689 3.013 6.035 1.00 80.25 237 GLN A CA 1
ATOM 1870 C C . GLN A 1 237 ? -2.112 2.928 5.483 1.00 80.25 237 GLN A C 1
ATOM 1872 O O . GLN A 1 237 ? -3.043 3.263 6.203 1.00 80.25 237 GLN A O 1
ATOM 1877 N N . GLY A 1 238 ? -2.303 2.505 4.235 1.00 83.06 238 GLY A N 1
ATOM 1878 C CA . GLY A 1 238 ? -3.596 2.332 3.586 1.00 83.06 238 GLY A CA 1
ATOM 1879 C C . GLY A 1 238 ? -4.264 0.988 3.832 1.00 83.06 238 GLY A C 1
ATOM 1880 O O . GLY A 1 238 ? -5.438 0.877 3.512 1.00 83.06 238 GLY A O 1
ATOM 1881 N N . TRP A 1 239 ? -3.594 -0.012 4.410 1.00 83.75 239 TRP A N 1
ATOM 1882 C CA . TRP A 1 239 ? -4.161 -1.365 4.520 1.00 83.75 239 TRP A CA 1
ATOM 1883 C C . TRP A 1 239 ? -5.405 -1.455 5.404 1.00 83.75 239 TRP A C 1
ATOM 1885 O O . TRP A 1 239 ? -6.181 -2.389 5.258 1.00 83.75 239 TRP A O 1
ATOM 1895 N N . GLY A 1 240 ? -5.643 -0.468 6.267 1.00 82.19 240 GLY A N 1
ATOM 1896 C CA . GLY A 1 240 ? -6.800 -0.484 7.152 1.00 82.19 240 GLY A CA 1
ATOM 1897 C C . GLY A 1 240 ? -6.656 -1.526 8.262 1.00 82.19 240 GLY A C 1
ATOM 1898 O O . GLY A 1 240 ? -5.544 -1.876 8.661 1.00 82.19 240 GLY A O 1
ATOM 1899 N N . TRP A 1 241 ? -7.784 -1.990 8.786 1.00 80.19 241 TRP A N 1
ATOM 1900 C CA . TRP A 1 241 ? -7.848 -3.019 9.819 1.00 80.19 241 TRP A CA 1
ATOM 1901 C C . TRP A 1 241 ? -8.573 -4.254 9.297 1.00 80.19 241 TRP A C 1
ATOM 1903 O O . TRP A 1 241 ? -9.744 -4.186 8.924 1.00 80.19 241 TRP A O 1
ATOM 1913 N N . GLU A 1 242 ? -7.852 -5.369 9.260 1.00 77.25 242 GLU A N 1
ATOM 1914 C CA . GLU A 1 242 ? -8.351 -6.675 8.844 1.00 77.25 242 GLU A CA 1
ATOM 1915 C C . GLU A 1 242 ? -8.998 -7.376 10.044 1.00 77.25 242 GLU A C 1
ATOM 1917 O O . GLU A 1 242 ? -8.323 -7.711 11.018 1.00 77.25 242 GLU A O 1
ATOM 1922 N N . LYS A 1 243 ? -10.312 -7.604 9.979 1.00 72.69 243 LYS A N 1
ATOM 1923 C CA . LYS A 1 243 ? -11.029 -8.434 10.958 1.00 72.69 243 LYS A CA 1
ATOM 1924 C C . LYS A 1 243 ? -10.900 -9.919 10.623 1.00 72.69 243 LYS A C 1
ATOM 1926 O O . LYS A 1 243 ? -10.796 -10.763 11.506 1.00 72.69 243 LYS A O 1
ATOM 1931 N N . ASN A 1 244 ? -10.989 -10.223 9.335 1.00 75.69 244 ASN A N 1
ATOM 1932 C CA . ASN A 1 244 ? -10.779 -11.524 8.713 1.00 75.69 244 ASN A CA 1
ATOM 1933 C C . ASN A 1 244 ? -10.430 -11.280 7.234 1.00 75.69 244 ASN A C 1
ATOM 1935 O O . ASN A 1 244 ? -10.594 -10.156 6.753 1.00 75.69 244 ASN A O 1
ATOM 1939 N N . HIS A 1 245 ? -10.015 -12.326 6.511 1.00 68.50 245 HIS A N 1
ATOM 1940 C CA . HIS A 1 245 ? -9.641 -12.250 5.087 1.00 68.50 245 HIS A CA 1
ATOM 1941 C C . HIS A 1 245 ? -10.700 -11.586 4.193 1.00 68.50 245 HIS A C 1
ATOM 1943 O O . HIS A 1 245 ? -10.380 -11.076 3.120 1.00 68.50 245 HIS A O 1
ATOM 1949 N N . ASN A 1 246 ? -11.951 -11.561 4.659 1.00 67.69 246 ASN A N 1
ATOM 1950 C CA . ASN A 1 246 ? -13.096 -11.053 3.934 1.00 67.69 246 ASN A CA 1
ATOM 1951 C C . ASN A 1 246 ? -13.609 -9.694 4.454 1.00 67.69 246 ASN A C 1
ATOM 1953 O O . ASN A 1 246 ? -14.618 -9.182 3.984 1.00 67.69 246 ASN A O 1
ATOM 1957 N N . GLN A 1 247 ? -12.968 -9.081 5.446 1.00 71.81 247 GLN A N 1
ATOM 1958 C CA . GLN A 1 247 ? -13.454 -7.835 6.038 1.00 71.81 247 GLN A CA 1
ATOM 1959 C C . GLN A 1 247 ? -12.278 -6.954 6.435 1.00 71.81 247 GLN A C 1
ATOM 1961 O O . GLN A 1 247 ? -11.646 -7.168 7.472 1.00 71.81 247 GLN A O 1
ATOM 1966 N N . ILE A 1 248 ? -12.021 -5.927 5.621 1.00 79.12 248 ILE A N 1
ATOM 1967 C CA . ILE A 1 248 ? -10.978 -4.931 5.870 1.00 79.12 248 ILE A CA 1
ATOM 1968 C C . ILE A 1 248 ? -11.609 -3.539 5.936 1.00 79.12 248 ILE A C 1
ATOM 1970 O O . ILE A 1 248 ? -12.120 -3.020 4.942 1.00 79.12 248 ILE A O 1
ATOM 1974 N N . LEU A 1 249 ? -11.563 -2.913 7.111 1.00 80.31 249 LEU A N 1
ATOM 1975 C CA . LEU A 1 249 ? -12.099 -1.572 7.336 1.00 80.31 249 LEU A CA 1
ATOM 1976 C C . LEU A 1 249 ? -11.046 -0.506 7.030 1.00 80.31 249 LEU A C 1
ATOM 1978 O O . LEU A 1 249 ? -9.912 -0.587 7.496 1.00 80.31 249 LEU A O 1
ATOM 1982 N N . GLY A 1 250 ? -11.423 0.530 6.274 1.00 81.06 250 GLY A N 1
ATOM 1983 C CA . GLY A 1 250 ? -10.538 1.665 5.977 1.00 81.06 250 GLY A CA 1
ATOM 1984 C C . GLY A 1 250 ? -9.406 1.362 4.986 1.00 81.06 250 GLY A C 1
ATOM 1985 O O . GLY A 1 250 ? -8.440 2.136 4.931 1.00 81.06 250 GLY A O 1
ATOM 1986 N N . PHE A 1 251 ? -9.528 0.263 4.230 1.00 86.38 251 PHE A N 1
ATOM 1987 C CA . PHE A 1 251 ? -8.597 -0.125 3.171 1.00 86.38 251 PHE A CA 1
ATOM 1988 C C . PHE A 1 251 ? -8.584 0.900 2.032 1.00 86.38 251 PHE A C 1
ATOM 1990 O O . PHE A 1 251 ? -9.624 1.268 1.485 1.00 86.38 251 PHE A O 1
ATOM 1997 N N . GLN A 1 252 ? -7.388 1.303 1.627 1.00 86.56 252 GLN A N 1
ATOM 1998 C CA . GLN A 1 252 ? -7.117 1.990 0.376 1.00 86.56 252 GLN A CA 1
ATOM 1999 C C . GLN A 1 252 ? -6.368 1.039 -0.551 1.00 86.56 252 GLN A C 1
ATOM 2001 O O . GLN A 1 252 ? -5.404 0.395 -0.140 1.00 86.56 252 GLN A O 1
ATOM 2006 N N . SER A 1 253 ? -6.806 0.970 -1.807 1.00 89.25 253 SER A N 1
ATOM 2007 C CA . SER A 1 253 ? -6.134 0.187 -2.843 1.00 89.25 253 SER A CA 1
ATOM 2008 C C . SER A 1 253 ? -4.661 0.570 -2.959 1.00 89.25 253 SER A C 1
ATOM 2010 O O . SER A 1 253 ? -4.337 1.755 -2.854 1.00 89.25 253 SER A O 1
ATOM 2012 N N . HIS A 1 254 ? -3.794 -0.412 -3.236 1.00 91.75 254 HIS A N 1
ATOM 2013 C CA . HIS A 1 254 ? -2.386 -0.158 -3.543 1.00 91.75 254 HIS A CA 1
ATOM 2014 C C . HIS A 1 254 ? -2.275 0.926 -4.610 1.00 91.75 254 HIS A C 1
ATOM 2016 O O . HIS A 1 254 ? -2.933 0.869 -5.653 1.00 91.75 254 HIS A O 1
ATOM 2022 N N . GLN A 1 255 ? -1.494 1.946 -4.308 1.00 91.50 255 GLN A N 1
ATOM 2023 C CA . GLN A 1 255 ? -1.350 3.123 -5.139 1.00 91.50 255 GLN A CA 1
ATOM 2024 C C . GLN A 1 255 ? -0.029 3.777 -4.800 1.00 91.50 255 GLN A C 1
ATOM 2026 O O . GLN A 1 255 ? 0.320 3.907 -3.628 1.00 91.50 255 GLN A O 1
ATOM 2031 N N . MET A 1 256 ? 0.681 4.250 -5.814 1.00 89.75 256 MET A N 1
A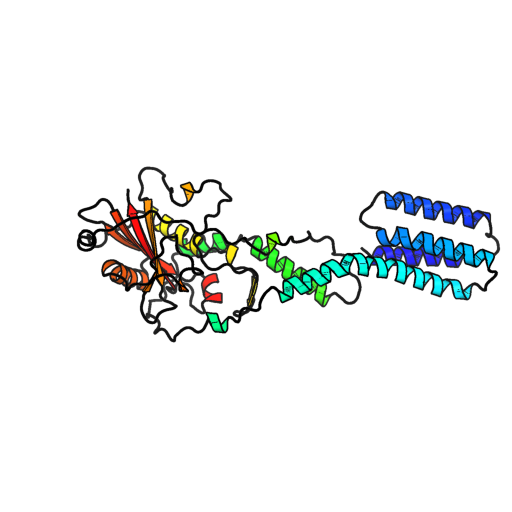TOM 2032 C CA . MET A 1 256 ? 1.761 5.188 -5.562 1.00 89.75 256 MET A CA 1
ATOM 2033 C C . MET A 1 256 ? 1.143 6.524 -5.161 1.00 89.75 256 MET A C 1
ATOM 2035 O O . MET A 1 256 ? 0.561 7.238 -5.973 1.00 89.75 256 MET A O 1
ATOM 2039 N N . GLY A 1 257 ? 1.220 6.837 -3.873 1.00 73.44 257 GLY A N 1
ATOM 2040 C CA . GLY A 1 257 ? 0.789 8.119 -3.344 1.00 73.44 257 GLY A CA 1
ATOM 2041 C C . GLY A 1 257 ? 1.908 8.727 -2.522 1.00 73.44 257 GLY A C 1
ATOM 2042 O O . GLY A 1 257 ? 2.350 8.120 -1.543 1.00 73.44 257 GLY A O 1
ATOM 2043 N N . GLY A 1 258 ? 2.333 9.934 -2.895 1.00 62.22 258 GLY A N 1
ATOM 2044 C CA . GLY A 1 258 ? 3.294 10.710 -2.124 1.00 62.22 258 GLY A CA 1
ATOM 2045 C C . GLY A 1 258 ? 2.843 10.808 -0.669 1.00 62.22 258 GLY A C 1
ATOM 2046 O O . GLY A 1 258 ? 1.704 11.175 -0.367 1.00 62.22 258 GLY A O 1
ATOM 2047 N N . ASN A 1 259 ? 3.723 10.442 0.257 1.00 54.25 259 ASN A N 1
ATOM 2048 C CA . ASN A 1 259 ? 3.542 10.807 1.649 1.00 54.25 259 ASN A CA 1
ATOM 2049 C C . ASN A 1 259 ? 3.982 12.273 1.776 1.00 54.25 259 ASN A C 1
ATOM 2051 O O . ASN A 1 259 ? 5.052 12.552 2.301 1.00 54.25 259 ASN A O 1
ATOM 2055 N N . ILE A 1 260 ? 3.162 13.208 1.274 1.00 49.44 260 ILE A N 1
ATOM 2056 C CA . ILE A 1 260 ? 3.382 14.668 1.345 1.00 49.44 260 ILE A CA 1
ATOM 2057 C C . ILE A 1 260 ? 3.157 15.169 2.788 1.00 49.44 260 ILE A C 1
ATOM 2059 O O . ILE A 1 260 ? 2.511 16.180 3.043 1.00 49.44 260 ILE A O 1
ATOM 2063 N N . ARG A 1 261 ? 3.602 14.409 3.789 1.00 46.12 261 ARG A N 1
ATOM 2064 C CA . ARG A 1 261 ? 3.816 14.936 5.140 1.00 46.12 261 ARG A CA 1
ATOM 2065 C C . ARG A 1 261 ? 5.232 15.478 5.305 1.00 46.12 261 ARG A C 1
ATOM 2067 O O . ARG A 1 261 ? 5.444 16.302 6.185 1.00 46.12 261 ARG A O 1
ATOM 2074 N N . TYR A 1 262 ? 6.150 15.086 4.425 1.00 45.62 262 TYR A N 1
ATOM 2075 C CA . TYR A 1 262 ? 7.469 15.687 4.281 1.00 45.62 262 TYR A CA 1
ATOM 2076 C C . TYR A 1 262 ? 7.432 16.462 2.969 1.00 45.62 262 TYR A C 1
ATOM 2078 O O . TYR A 1 262 ? 7.394 15.885 1.889 1.00 45.62 262 TYR A O 1
ATOM 2086 N N . GLY A 1 263 ? 7.181 17.762 3.087 1.00 37.06 263 GLY A N 1
ATOM 2087 C CA . GLY A 1 263 ? 6.784 18.600 1.970 1.00 37.06 263 GLY A CA 1
ATOM 2088 C C . GLY A 1 263 ? 7.880 18.728 0.929 1.00 37.06 263 GLY A C 1
ATOM 2089 O O . GLY A 1 263 ? 8.810 19.496 1.153 1.00 37.06 263 GLY A O 1
ATOM 2090 N N . ARG A 1 264 ? 7.700 18.040 -0.203 1.00 47.88 264 ARG A N 1
ATOM 2091 C CA . ARG A 1 264 ? 7.947 18.528 -1.565 1.00 47.88 264 ARG A CA 1
ATOM 2092 C C . ARG A 1 264 ? 7.656 17.421 -2.591 1.00 47.88 264 ARG A C 1
ATOM 2094 O O . ARG A 1 264 ? 8.219 16.336 -2.506 1.00 47.88 264 ARG A O 1
ATOM 2101 N N . ASP A 1 265 ? 6.744 17.662 -3.537 1.00 50.62 265 ASP A N 1
ATOM 2102 C CA . ASP A 1 265 ? 6.378 16.684 -4.585 1.00 50.62 265 ASP A CA 1
ATOM 2103 C C . ASP A 1 265 ? 7.567 16.331 -5.503 1.00 50.62 265 ASP A C 1
ATOM 2105 O O . ASP A 1 265 ? 7.603 15.264 -6.122 1.00 50.62 265 ASP A O 1
ATOM 2109 N N . ASP A 1 266 ? 8.580 17.197 -5.531 1.00 53.50 266 ASP A N 1
ATOM 2110 C CA . ASP A 1 266 ? 9.883 16.990 -6.150 1.00 53.50 266 ASP A CA 1
ATOM 2111 C C . ASP A 1 266 ? 10.744 15.940 -5.439 1.00 53.50 266 ASP A C 1
ATOM 2113 O O . ASP A 1 266 ? 11.631 15.411 -6.087 1.00 53.50 266 ASP A O 1
ATOM 2117 N N . GLU A 1 267 ? 10.478 15.522 -4.196 1.00 56.44 267 GLU A N 1
ATOM 2118 C CA . GLU A 1 267 ? 11.255 14.437 -3.560 1.00 56.44 267 GLU A CA 1
ATOM 2119 C C . GLU A 1 267 ? 10.855 13.036 -4.051 1.00 56.44 267 GLU A C 1
ATOM 2121 O O . GLU A 1 267 ? 11.670 12.112 -4.029 1.00 56.44 267 GLU A O 1
ATOM 2126 N N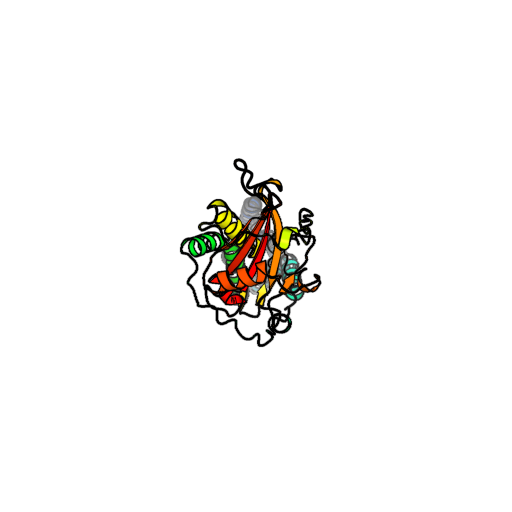 . PHE A 1 268 ? 9.611 12.852 -4.517 1.00 56.84 268 PHE A N 1
ATOM 2127 C CA . PHE A 1 268 ? 9.161 11.545 -5.014 1.00 56.84 268 PHE A CA 1
ATOM 2128 C C . PHE A 1 268 ? 9.807 11.207 -6.365 1.00 56.84 268 PHE A C 1
ATOM 2130 O O . PHE A 1 268 ? 10.246 10.077 -6.583 1.00 56.84 268 PHE A O 1
ATOM 2137 N N . TRP A 1 269 ? 9.902 12.202 -7.250 1.00 54.16 269 TRP A N 1
ATOM 2138 C CA . TRP A 1 269 ? 10.589 12.093 -8.542 1.00 54.16 269 TRP A CA 1
ATOM 2139 C C . TRP A 1 269 ? 12.085 12.436 -8.451 1.00 54.16 269 TRP A C 1
ATOM 2141 O O . TRP A 1 269 ? 12.880 11.969 -9.266 1.00 54.16 269 TRP A O 1
ATOM 2151 N N . GLY A 1 270 ? 12.475 13.210 -7.439 1.00 48.53 270 GLY A N 1
ATOM 2152 C CA . GLY A 1 270 ? 13.812 13.747 -7.211 1.00 48.53 270 GLY A CA 1
ATOM 2153 C C . GLY A 1 270 ? 14.493 13.140 -5.992 1.00 48.53 270 GLY A C 1
ATOM 2154 O O . GLY A 1 270 ? 14.859 13.830 -5.044 1.00 48.53 270 GLY A O 1
ATOM 2155 N N . LEU A 1 271 ? 14.843 11.858 -6.104 1.00 50.16 271 LEU A N 1
ATOM 2156 C CA . LEU A 1 271 ? 16.124 11.382 -5.564 1.00 50.16 271 LEU A CA 1
ATOM 2157 C C . LEU A 1 271 ? 17.256 11.947 -6.440 1.00 50.16 271 LEU A C 1
ATOM 2159 O O . LEU A 1 271 ? 17.971 11.192 -7.099 1.00 50.16 271 LEU A O 1
ATOM 2163 N N . ASP A 1 272 ? 17.333 13.278 -6.480 1.00 51.91 272 ASP A N 1
ATOM 2164 C CA . ASP A 1 272 ? 18.250 14.114 -7.257 1.00 51.91 272 ASP A CA 1
ATOM 2165 C C . ASP A 1 272 ? 19.468 14.460 -6.388 1.00 51.91 272 ASP A C 1
ATOM 2167 O O . ASP A 1 272 ? 19.852 15.612 -6.212 1.00 51.91 272 ASP A O 1
ATOM 2171 N N . VAL A 1 273 ? 20.036 13.432 -5.759 1.00 48.06 273 VAL A N 1
ATOM 2172 C CA . VAL A 1 273 ? 21.352 13.521 -5.128 1.00 48.06 273 VAL A CA 1
ATOM 2173 C C . VAL A 1 273 ? 22.359 13.164 -6.220 1.00 48.06 273 VAL A C 1
ATOM 2175 O O . VAL A 1 273 ? 22.527 11.998 -6.565 1.00 48.06 273 VAL A O 1
ATOM 2178 N N . ASP A 1 274 ? 22.946 14.200 -6.817 1.00 55.28 274 ASP A N 1
ATOM 2179 C CA . ASP A 1 274 ? 24.194 14.157 -7.589 1.00 55.28 274 ASP A CA 1
ATOM 2180 C C . ASP A 1 274 ? 24.199 13.345 -8.906 1.00 55.28 274 ASP A C 1
ATOM 2182 O O . ASP A 1 274 ? 25.023 12.454 -9.105 1.00 55.28 274 ASP A O 1
ATOM 2186 N N . GLY A 1 275 ? 23.326 13.679 -9.867 1.00 67.06 275 GLY A N 1
ATOM 2187 C CA . GLY A 1 275 ? 23.464 13.196 -11.258 1.00 67.06 275 GLY A CA 1
ATOM 2188 C C . GLY A 1 275 ? 23.117 11.715 -11.491 1.00 67.06 275 GLY A C 1
ATOM 2189 O O . GLY A 1 275 ? 23.607 11.103 -12.445 1.00 67.06 275 GLY A O 1
ATOM 2190 N N . GLY A 1 276 ? 22.294 11.132 -10.614 1.00 82.75 276 GLY A N 1
ATOM 2191 C CA . GLY A 1 276 ? 21.789 9.761 -10.727 1.00 82.75 276 GLY A CA 1
ATOM 2192 C C . GLY A 1 276 ? 20.596 9.597 -11.679 1.00 82.75 276 GLY A C 1
ATOM 2193 O O . GLY A 1 276 ? 20.010 10.560 -12.165 1.00 82.75 276 GLY A O 1
ATOM 2194 N N . TRP A 1 277 ? 20.198 8.346 -11.922 1.00 87.50 277 TRP A N 1
ATOM 2195 C CA . TRP A 1 277 ? 19.065 8.011 -12.792 1.00 87.50 277 TRP A CA 1
ATOM 2196 C C . TRP A 1 277 ? 17.721 8.500 -12.218 1.00 87.50 277 TRP A C 1
ATOM 2198 O O . TRP A 1 277 ? 17.361 8.183 -11.077 1.00 87.50 277 TRP A O 1
ATOM 2208 N N . LYS A 1 278 ? 16.938 9.224 -13.021 1.00 88.25 278 LYS A N 1
ATOM 2209 C CA . LYS A 1 278 ? 15.592 9.730 -12.708 1.00 88.25 278 LYS A CA 1
ATOM 2210 C C . LYS A 1 278 ? 14.532 8.832 -13.326 1.00 88.25 278 LYS A C 1
ATOM 2212 O O . LYS A 1 278 ? 14.681 8.389 -14.459 1.00 88.25 278 LYS A O 1
ATOM 2217 N N . ILE A 1 279 ? 13.457 8.558 -12.590 1.00 89.81 279 ILE A N 1
ATOM 2218 C CA . ILE A 1 279 ? 12.342 7.754 -13.101 1.00 89.81 279 ILE A CA 1
ATOM 2219 C C . ILE A 1 279 ? 11.550 8.613 -14.089 1.00 89.81 279 ILE A C 1
ATOM 2221 O O . ILE A 1 279 ? 10.914 9.584 -13.691 1.00 89.81 279 ILE A O 1
ATOM 2225 N N . ALA A 1 280 ? 11.584 8.244 -15.365 1.00 91.50 280 ALA A N 1
ATOM 2226 C CA . ALA A 1 280 ? 10.800 8.878 -16.416 1.00 91.50 280 ALA A CA 1
ATOM 2227 C C . ALA A 1 280 ? 9.400 8.257 -16.518 1.00 91.50 280 ALA A C 1
ATOM 2229 O O . ALA A 1 280 ? 8.422 8.970 -16.720 1.00 91.50 280 ALA A O 1
ATOM 2230 N N . SER A 1 281 ? 9.286 6.939 -16.331 1.00 93.50 281 SER A N 1
ATOM 2231 C CA . SER A 1 281 ? 7.998 6.245 -16.253 1.00 93.50 281 SER A CA 1
ATOM 2232 C C . SER A 1 281 ? 8.082 4.972 -15.412 1.00 93.50 281 SER A C 1
ATOM 2234 O O . SER A 1 281 ? 9.149 4.366 -15.276 1.00 93.50 281 SER A O 1
ATOM 2236 N N . VAL A 1 282 ? 6.938 4.574 -14.854 1.00 95.19 282 VAL A N 1
ATOM 2237 C CA . VAL A 1 282 ? 6.722 3.298 -14.172 1.00 95.19 282 VAL A CA 1
ATOM 2238 C C . VAL A 1 282 ? 5.408 2.681 -14.635 1.00 95.19 282 VAL A C 1
ATOM 2240 O O . VAL A 1 282 ? 4.340 3.282 -14.515 1.00 95.19 282 VAL A O 1
ATOM 2243 N N . GLU A 1 283 ? 5.475 1.445 -15.107 1.00 96.44 283 GLU A N 1
ATOM 2244 C CA . GLU A 1 283 ? 4.315 0.639 -15.478 1.00 96.44 283 GLU A CA 1
ATOM 2245 C C . GLU A 1 283 ? 4.213 -0.576 -14.552 1.00 96.44 283 GLU A C 1
ATOM 2247 O O . GLU A 1 283 ? 5.221 -1.154 -14.135 1.00 96.44 283 GLU A O 1
ATOM 2252 N N . LEU A 1 284 ? 2.987 -0.970 -14.203 1.00 97.19 284 LEU A N 1
ATOM 2253 C CA . LEU A 1 284 ? 2.738 -2.167 -13.402 1.00 97.19 284 LEU A CA 1
ATOM 2254 C C . LEU A 1 284 ? 2.595 -3.378 -14.323 1.00 97.19 284 LEU A C 1
ATOM 2256 O O . LEU A 1 284 ? 1.771 -3.375 -15.234 1.00 97.19 284 LEU A O 1
ATOM 2260 N N . ILE A 1 285 ? 3.336 -4.439 -14.024 1.00 97.81 285 ILE A N 1
ATOM 2261 C CA . ILE A 1 285 ? 3.166 -5.756 -14.626 1.00 97.81 285 ILE A CA 1
ATOM 2262 C C . ILE A 1 285 ? 2.349 -6.624 -13.664 1.00 97.81 285 ILE A C 1
ATOM 2264 O O . ILE A 1 285 ? 2.818 -7.012 -12.590 1.00 97.81 285 ILE A O 1
ATOM 2268 N N . GLY A 1 286 ? 1.110 -6.920 -14.045 1.00 95.44 286 GLY A N 1
ATOM 2269 C CA . GLY A 1 286 ? 0.195 -7.771 -13.298 1.00 95.44 286 GLY A CA 1
ATOM 2270 C C . GLY A 1 286 ? 0.420 -9.254 -13.570 1.00 95.44 286 GLY A C 1
ATOM 2271 O O . GLY A 1 286 ? 0.421 -9.680 -14.722 1.00 95.44 286 GLY A O 1
ATOM 2272 N N . LEU A 1 287 ? 0.534 -10.041 -12.497 1.00 94.69 287 LEU A N 1
ATOM 2273 C CA . LEU A 1 287 ? 0.629 -11.508 -12.559 1.00 94.69 287 LEU A CA 1
ATOM 2274 C C . LEU A 1 287 ? -0.583 -12.224 -11.946 1.00 94.69 287 LEU A C 1
ATOM 2276 O O . LEU A 1 287 ? -0.793 -13.404 -12.200 1.00 94.69 287 LEU A O 1
ATOM 2280 N N . LEU A 1 288 ? -1.383 -11.527 -11.132 1.00 89.94 288 LEU A N 1
ATOM 2281 C CA . LEU A 1 288 ? -2.439 -12.156 -10.324 1.00 89.94 288 LEU A CA 1
ATOM 2282 C C . LEU A 1 288 ? -3.832 -12.112 -10.960 1.00 89.94 288 LEU A C 1
ATOM 2284 O O . LEU A 1 288 ? -4.677 -12.939 -10.632 1.00 89.94 288 LEU A O 1
ATOM 2288 N N . GLN A 1 289 ? -4.101 -11.115 -11.805 1.00 88.00 289 GLN A N 1
ATOM 2289 C CA . GLN A 1 289 ? -5.451 -10.848 -12.327 1.00 88.00 289 GLN A CA 1
ATOM 2290 C C . GLN A 1 289 ? -5.680 -11.414 -13.731 1.00 88.00 289 GLN A C 1
ATOM 2292 O O . GLN A 1 289 ? -6.824 -11.544 -14.159 1.00 88.00 289 GLN A O 1
ATOM 2297 N N . HIS A 1 290 ? -4.608 -11.779 -14.434 1.00 89.75 290 HIS A N 1
ATOM 2298 C CA . HIS A 1 290 ? -4.657 -12.252 -15.810 1.00 89.75 290 HIS A CA 1
ATOM 2299 C C . HIS A 1 290 ? -4.019 -13.645 -15.924 1.00 89.75 290 HIS A C 1
ATOM 2301 O O . HIS A 1 290 ? -3.084 -13.944 -15.183 1.00 89.75 290 HIS A O 1
ATOM 2307 N N . PRO A 1 291 ? -4.478 -14.503 -16.858 1.00 89.69 291 PRO A N 1
ATOM 2308 C CA . PRO A 1 291 ? -3.864 -15.814 -17.096 1.00 89.69 291 PRO A CA 1
ATOM 2309 C C . PRO A 1 291 ? -2.414 -15.747 -17.598 1.00 89.69 291 PRO A C 1
ATOM 2311 O O . PRO A 1 291 ? -1.681 -16.727 -17.500 1.00 89.69 291 PRO A O 1
ATOM 2314 N N . LYS A 1 292 ? -2.024 -14.609 -18.181 1.00 94.81 292 LYS A N 1
ATOM 2315 C CA . LYS A 1 292 ? -0.675 -14.304 -18.661 1.00 94.81 292 LYS A CA 1
ATOM 2316 C C . LYS A 1 292 ? -0.197 -13.008 -17.999 1.00 94.81 292 LYS A C 1
ATOM 2318 O O . LYS A 1 292 ? -1.047 -12.211 -17.607 1.00 94.81 292 LYS A O 1
ATOM 2323 N N . PRO A 1 293 ? 1.123 -12.782 -17.880 1.00 96.94 293 PRO A N 1
ATOM 2324 C CA . PRO A 1 293 ? 1.641 -11.489 -17.455 1.00 96.94 293 PRO A CA 1
ATOM 2325 C C . PRO A 1 293 ? 1.122 -10.370 -18.361 1.00 96.94 293 PRO A C 1
ATOM 2327 O O . PRO A 1 293 ? 1.153 -10.519 -19.579 1.00 96.94 293 PRO A O 1
ATOM 2330 N N . THR A 1 294 ? 0.679 -9.265 -17.765 1.00 97.06 294 THR A N 1
ATOM 2331 C CA . THR A 1 294 ? 0.050 -8.147 -18.483 1.00 97.06 294 THR A CA 1
ATOM 2332 C C . THR A 1 294 ? 0.602 -6.823 -17.976 1.00 97.06 294 THR A C 1
ATOM 2334 O O . THR A 1 294 ? 0.695 -6.628 -16.765 1.00 97.06 294 THR A O 1
ATOM 2337 N N . VAL A 1 295 ? 0.929 -5.895 -18.875 1.00 97.62 295 VAL A N 1
ATOM 2338 C CA . VAL A 1 295 ? 1.386 -4.546 -18.512 1.00 97.62 295 VAL A CA 1
ATOM 2339 C C . VAL A 1 295 ? 0.216 -3.569 -18.558 1.00 97.62 295 VAL A C 1
ATOM 2341 O O . VAL A 1 295 ? -0.465 -3.462 -19.580 1.00 97.62 295 VAL A O 1
ATOM 2344 N N . TYR A 1 296 ? -0.013 -2.851 -17.459 1.00 96.56 296 TYR A N 1
ATOM 2345 C CA . TYR A 1 296 ? -1.013 -1.786 -17.378 1.00 96.56 296 TYR A CA 1
ATOM 2346 C C . TYR A 1 296 ? -0.425 -0.470 -17.883 1.00 96.56 296 TYR A C 1
ATOM 2348 O O . TYR A 1 296 ? 0.545 0.040 -17.320 1.00 96.56 296 TYR A O 1
ATOM 2356 N N . MET A 1 297 ? -1.046 0.100 -18.912 1.00 95.00 297 MET A N 1
ATOM 2357 C CA . MET A 1 297 ? -0.630 1.361 -19.519 1.00 95.00 297 MET A CA 1
ATOM 2358 C C . MET A 1 297 ? -1.384 2.517 -18.860 1.00 95.00 297 MET A C 1
ATOM 2360 O O . MET A 1 297 ? -2.558 2.757 -19.150 1.00 95.00 297 MET A O 1
ATOM 2364 N N . THR A 1 298 ? -0.720 3.242 -17.960 1.00 92.50 298 THR A N 1
ATOM 2365 C CA . THR A 1 298 ? -1.338 4.339 -17.202 1.00 92.50 298 THR A CA 1
ATOM 2366 C C . THR A 1 298 ? -0.622 5.665 -17.441 1.00 92.50 298 THR A C 1
ATOM 2368 O O . THR A 1 298 ? 0.598 5.768 -17.346 1.00 92.50 298 THR A O 1
ATOM 2371 N N . THR A 1 299 ? -1.387 6.733 -17.688 1.00 93.25 299 THR A N 1
ATOM 2372 C CA . THR A 1 299 ? -0.844 8.105 -17.767 1.00 93.25 299 THR A CA 1
ATOM 2373 C C . THR A 1 299 ? -0.433 8.652 -16.401 1.00 93.25 299 THR A C 1
ATOM 2375 O O . THR A 1 299 ? 0.342 9.602 -16.314 1.00 93.25 299 THR A O 1
ATOM 2378 N N . ASN A 1 300 ? -0.974 8.067 -15.334 1.00 93.94 300 ASN A N 1
ATOM 2379 C CA . ASN A 1 300 ? -0.650 8.367 -13.946 1.00 93.94 300 ASN A CA 1
ATOM 2380 C C . ASN A 1 300 ? 0.212 7.252 -13.361 1.00 93.94 300 ASN A C 1
ATOM 2382 O O . ASN A 1 300 ? 0.273 6.157 -13.923 1.00 93.94 300 ASN A O 1
ATOM 2386 N N . LEU A 1 301 ? 0.867 7.525 -12.234 1.00 93.81 301 LEU A N 1
ATOM 2387 C CA . LEU A 1 301 ? 1.573 6.502 -11.477 1.00 93.81 301 LEU A CA 1
ATOM 2388 C C . LEU A 1 301 ? 0.639 5.321 -11.167 1.00 93.81 301 LEU A C 1
ATOM 2390 O O . LEU A 1 301 ? -0.554 5.549 -10.958 1.00 93.81 301 LEU A O 1
ATOM 2394 N N . PRO A 1 302 ? 1.150 4.079 -11.095 1.00 93.94 302 PRO A N 1
ATOM 2395 C CA . PRO A 1 302 ? 0.320 2.901 -10.883 1.00 93.94 302 PRO A CA 1
ATOM 2396 C C . PRO A 1 302 ? -0.602 2.981 -9.658 1.00 93.94 302 PRO A C 1
ATOM 2398 O O . PRO A 1 302 ? -0.164 3.231 -8.527 1.00 93.94 302 PRO A O 1
ATOM 2401 N N . ARG A 1 303 ? -1.890 2.694 -9.889 1.00 93.56 303 ARG A N 1
ATOM 2402 C CA . ARG A 1 303 ? -2.927 2.566 -8.858 1.00 93.56 303 ARG A CA 1
ATOM 2403 C C . ARG A 1 303 ? -3.870 1.415 -9.178 1.00 93.56 303 ARG A C 1
ATOM 2405 O O . ARG A 1 303 ? -4.358 1.297 -10.299 1.00 93.56 303 ARG A O 1
ATOM 2412 N N . MET A 1 304 ? -4.168 0.586 -8.185 1.00 91.62 304 MET A N 1
ATOM 2413 C CA . MET A 1 304 ? -5.010 -0.597 -8.377 1.00 91.62 304 MET A CA 1
ATOM 2414 C C . MET A 1 304 ? -6.500 -0.278 -8.547 1.00 91.62 304 MET A C 1
ATOM 2416 O O . MET A 1 304 ? -7.225 -1.103 -9.099 1.00 91.62 304 MET A O 1
ATOM 2420 N N . ASP A 1 305 ? -6.975 0.888 -8.093 1.00 89.75 305 ASP A N 1
ATOM 2421 C CA . ASP A 1 305 ? -8.346 1.349 -8.358 1.00 89.75 305 ASP A CA 1
ATOM 2422 C C . ASP A 1 305 ? -8.549 1.757 -9.827 1.00 89.75 305 ASP A C 1
ATOM 2424 O O . ASP A 1 305 ? -9.644 1.586 -10.357 1.00 89.75 305 ASP A O 1
ATOM 2428 N N . GLU A 1 306 ? -7.495 2.235 -10.492 1.00 90.69 306 GLU A N 1
ATOM 2429 C CA . GLU A 1 306 ? -7.504 2.620 -11.911 1.00 90.69 306 GLU A CA 1
ATOM 2430 C C . GLU A 1 306 ? -7.112 1.462 -12.843 1.00 90.69 306 GLU A C 1
ATOM 2432 O O . GLU A 1 306 ? -7.614 1.384 -13.964 1.00 90.69 306 GLU A O 1
ATOM 2437 N N . ALA A 1 307 ? -6.281 0.522 -12.372 1.00 89.00 307 ALA A N 1
ATOM 2438 C CA . ALA A 1 307 ? -5.762 -0.599 -13.164 1.00 89.00 307 ALA A CA 1
ATOM 2439 C C . ALA A 1 307 ? -6.856 -1.432 -13.855 1.00 89.00 307 ALA A C 1
ATOM 2441 O O . ALA A 1 307 ? -6.657 -1.891 -14.973 1.00 89.00 307 ALA A O 1
ATOM 2442 N N . LYS A 1 308 ? -8.038 -1.578 -13.239 1.00 88.06 308 LYS A N 1
ATOM 2443 C CA . LYS A 1 308 ? -9.159 -2.342 -13.820 1.00 88.06 308 LYS A CA 1
ATOM 2444 C C . LYS A 1 308 ? -9.679 -1.772 -15.143 1.00 88.06 308 LYS A C 1
ATOM 2446 O O . LYS A 1 308 ? -10.214 -2.524 -15.950 1.00 88.06 308 LYS A O 1
ATOM 2451 N N . ALA A 1 309 ? -9.585 -0.456 -15.323 1.00 92.69 309 ALA A N 1
ATOM 2452 C CA . ALA A 1 309 ? -10.062 0.247 -16.512 1.00 92.69 309 ALA A CA 1
ATOM 2453 C C . ALA A 1 309 ? -8.911 0.721 -17.412 1.00 92.69 309 ALA A C 1
ATOM 2455 O O . ALA A 1 309 ? -9.156 1.259 -18.492 1.00 92.69 309 ALA A O 1
ATOM 2456 N N . ALA A 1 310 ? -7.665 0.557 -16.962 1.00 94.38 310 ALA A N 1
ATOM 2457 C CA . ALA A 1 310 ? -6.498 0.947 -17.726 1.00 94.38 310 ALA A CA 1
ATOM 2458 C C . ALA A 1 310 ? -6.346 0.043 -18.962 1.00 94.38 310 ALA A C 1
ATOM 2460 O O . ALA A 1 310 ? -6.541 -1.171 -18.858 1.00 94.38 310 ALA A O 1
ATOM 2461 N N . PRO A 1 311 ? -5.967 0.600 -20.125 1.00 96.81 311 PRO A N 1
ATOM 2462 C CA . PRO A 1 311 ? -5.534 -0.204 -21.255 1.00 96.81 311 PRO A CA 1
ATOM 2463 C C . PRO A 1 311 ? -4.387 -1.131 -20.852 1.00 96.81 311 PRO A C 1
ATOM 2465 O O . PRO A 1 311 ? -3.528 -0.777 -20.039 1.00 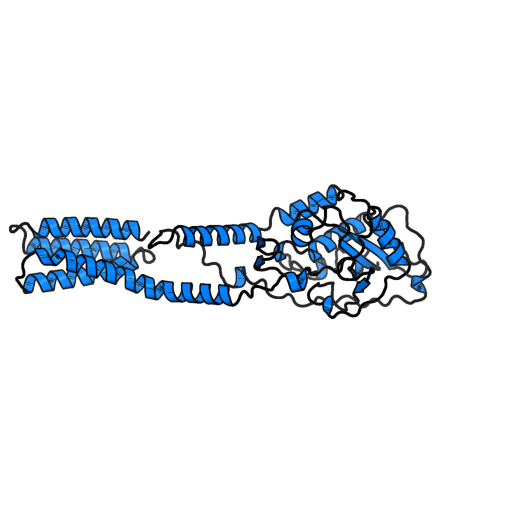96.81 311 PRO A O 1
ATOM 2468 N N . THR A 1 312 ? -4.362 -2.314 -21.449 1.00 97.31 312 THR A N 1
ATOM 2469 C CA . THR A 1 312 ? -3.349 -3.328 -21.172 1.00 97.31 312 THR A CA 1
ATOM 2470 C C . THR A 1 312 ? -2.651 -3.773 -22.443 1.00 97.31 312 THR A C 1
ATOM 2472 O O . THR A 1 312 ? -3.274 -3.821 -23.504 1.00 97.31 312 THR A O 1
ATOM 2475 N N . ARG A 1 313 ? -1.388 -4.182 -22.320 1.00 97.25 313 ARG A N 1
ATOM 2476 C CA . ARG A 1 313 ? -0.618 -4.826 -23.392 1.00 97.25 313 ARG A CA 1
ATOM 2477 C C . ARG A 1 313 ? 0.135 -6.049 -22.874 1.00 97.25 313 ARG A C 1
ATOM 2479 O O . ARG A 1 313 ? 0.358 -6.181 -21.668 1.00 97.25 313 ARG A O 1
ATOM 2486 N N . ASP A 1 314 ? 0.558 -6.907 -23.794 1.00 97.69 314 ASP A N 1
ATOM 2487 C CA . ASP A 1 314 ? 1.519 -7.960 -23.474 1.00 97.69 314 ASP A CA 1
ATOM 2488 C C . ASP A 1 314 ? 2.889 -7.336 -23.117 1.00 97.69 314 ASP A C 1
ATOM 2490 O O . ASP A 1 314 ? 3.231 -6.256 -23.628 1.00 97.69 314 ASP A O 1
ATOM 2494 N N . PRO A 1 315 ? 3.679 -7.979 -22.235 1.00 97.31 315 PRO A N 1
ATOM 2495 C CA . PRO A 1 315 ? 5.060 -7.583 -21.990 1.00 97.31 315 PRO A CA 1
ATOM 2496 C C . PRO A 1 315 ? 5.880 -7.660 -23.276 1.00 97.31 315 PRO A C 1
ATOM 2498 O O . PRO A 1 315 ? 5.731 -8.603 -24.056 1.00 97.31 315 PRO A O 1
ATOM 2501 N N . ASP A 1 316 ? 6.766 -6.690 -23.480 1.00 95.00 316 ASP A N 1
ATOM 2502 C CA . ASP A 1 316 ? 7.723 -6.758 -24.583 1.00 95.00 316 ASP A CA 1
ATOM 2503 C C . ASP A 1 316 ? 8.875 -7.740 -24.288 1.00 95.00 316 ASP A C 1
ATOM 2505 O O . ASP A 1 316 ? 8.933 -8.370 -23.230 1.00 95.00 316 ASP A O 1
ATOM 2509 N N . GLU A 1 317 ? 9.803 -7.901 -25.235 1.00 93.56 317 GLU A N 1
ATOM 2510 C CA . GLU A 1 317 ? 10.923 -8.843 -25.096 1.00 93.56 317 GLU A CA 1
ATOM 2511 C C . GLU A 1 317 ? 11.803 -8.545 -23.870 1.00 93.56 317 GLU A C 1
ATOM 2513 O O . GLU A 1 317 ? 12.237 -9.470 -23.175 1.00 93.56 317 GLU A O 1
ATOM 2518 N N . PHE A 1 318 ? 12.033 -7.263 -23.570 1.00 93.81 318 PHE A N 1
ATOM 2519 C CA . PHE A 1 318 ? 12.824 -6.833 -22.419 1.00 93.81 318 PHE A CA 1
ATOM 2520 C C . PHE A 1 318 ? 12.099 -7.151 -21.107 1.00 93.81 318 PHE A C 1
ATOM 2522 O O . PHE A 1 318 ? 12.691 -7.702 -20.177 1.00 93.81 318 PHE A O 1
ATOM 2529 N N . GLU A 1 319 ? 10.805 -6.852 -21.036 1.00 96.31 319 GLU A N 1
ATOM 2530 C CA . GLU A 1 319 ? 9.973 -7.109 -19.864 1.00 96.31 319 GLU A CA 1
ATOM 2531 C C . GLU A 1 319 ? 9.787 -8.601 -19.615 1.00 96.31 319 GLU A C 1
ATOM 2533 O O . GLU A 1 319 ? 9.877 -9.043 -18.473 1.00 96.31 319 GLU A O 1
ATOM 2538 N N . ALA A 1 320 ? 9.596 -9.399 -20.666 1.00 96.00 320 ALA A N 1
ATOM 2539 C CA . ALA A 1 320 ? 9.509 -10.850 -20.566 1.00 96.00 320 ALA A CA 1
ATOM 2540 C C . ALA A 1 320 ? 10.816 -11.466 -20.034 1.00 96.00 320 ALA A C 1
ATOM 2542 O O . ALA A 1 320 ? 10.784 -12.330 -19.150 1.00 96.00 320 ALA A O 1
ATOM 2543 N N . ALA A 1 321 ? 11.971 -10.997 -20.522 1.00 94.38 321 ALA A N 1
ATOM 2544 C CA . ALA A 1 321 ? 13.276 -11.410 -20.007 1.00 94.38 321 ALA A CA 1
ATOM 2545 C C . ALA A 1 321 ? 13.465 -10.990 -18.540 1.00 94.38 321 ALA A C 1
ATOM 2547 O O . ALA A 1 321 ? 13.901 -11.798 -17.714 1.00 94.38 321 ALA A O 1
ATOM 2548 N N . GLY A 1 322 ? 13.068 -9.762 -18.199 1.00 94.94 322 GLY A N 1
ATOM 2549 C CA . GLY A 1 322 ? 13.125 -9.249 -16.837 1.00 94.94 322 GLY A CA 1
ATOM 2550 C C . GLY A 1 322 ? 12.230 -10.010 -15.870 1.00 94.94 322 GLY A C 1
ATOM 2551 O O . GLY A 1 322 ? 12.690 -10.391 -14.797 1.00 94.94 322 GLY A O 1
ATOM 2552 N N . LEU A 1 323 ? 10.996 -10.328 -16.271 1.00 96.25 323 LEU A N 1
ATOM 2553 C CA . LEU A 1 323 ? 10.070 -11.162 -15.503 1.00 96.25 323 LEU A CA 1
ATOM 2554 C C . LEU A 1 323 ? 10.663 -12.536 -15.210 1.00 96.25 323 LEU A C 1
ATOM 2556 O O . LEU A 1 323 ? 10.576 -13.005 -14.079 1.00 96.25 323 LEU A O 1
ATOM 2560 N N . LYS A 1 324 ? 11.297 -13.172 -16.202 1.00 95.06 324 LYS A N 1
ATOM 2561 C CA . LYS A 1 324 ? 11.980 -14.456 -16.005 1.00 95.06 324 LYS A CA 1
ATOM 2562 C C . LYS A 1 324 ? 13.117 -14.334 -14.987 1.00 95.06 324 LYS A C 1
ATOM 2564 O O . LYS A 1 324 ? 13.242 -15.195 -14.119 1.00 95.06 324 LYS A O 1
ATOM 2569 N N . ALA A 1 325 ? 13.919 -13.271 -15.072 1.00 93.19 325 ALA A N 1
ATOM 2570 C CA . ALA A 1 325 ? 15.028 -13.030 -14.153 1.00 93.19 325 ALA A CA 1
ATOM 2571 C C . ALA A 1 325 ? 14.548 -12.796 -12.711 1.00 93.19 325 ALA A C 1
ATOM 2573 O O . ALA A 1 325 ? 15.051 -13.434 -11.785 1.00 93.19 325 ALA A O 1
ATOM 2574 N N . VAL A 1 326 ? 13.536 -11.943 -12.508 1.00 94.38 326 VAL A N 1
ATOM 2575 C CA . VAL A 1 326 ? 13.001 -11.688 -11.161 1.00 94.38 326 VAL A CA 1
ATOM 2576 C C . VAL A 1 326 ? 12.189 -12.873 -10.630 1.00 94.38 326 VAL A C 1
ATOM 2578 O O . VAL A 1 326 ? 12.237 -13.163 -9.440 1.00 94.38 326 VAL A O 1
ATOM 2581 N N . ALA A 1 327 ? 11.512 -13.649 -11.479 1.00 92.94 327 ALA A N 1
ATOM 2582 C CA . ALA A 1 327 ? 10.865 -14.895 -11.055 1.00 92.94 327 ALA A CA 1
ATOM 2583 C C . ALA A 1 327 ? 11.877 -15.944 -10.561 1.00 92.94 327 ALA A C 1
ATOM 2585 O O . ALA A 1 327 ? 11.562 -16.702 -9.647 1.00 92.94 327 ALA A O 1
ATOM 2586 N N . GLY A 1 328 ? 13.094 -15.951 -11.114 1.00 91.19 328 GLY A N 1
ATOM 2587 C CA . GLY A 1 328 ? 14.205 -16.800 -10.673 1.00 91.19 328 GLY A CA 1
ATOM 2588 C C . GLY A 1 328 ? 14.965 -16.288 -9.445 1.00 91.19 328 GLY A C 1
ATOM 2589 O O . GLY A 1 328 ? 16.038 -16.801 -9.156 1.00 91.19 328 GLY A O 1
ATOM 2590 N N . GLY A 1 329 ? 14.462 -15.260 -8.751 1.00 88.19 329 GLY A N 1
ATOM 2591 C CA . GLY A 1 329 ? 15.093 -14.736 -7.533 1.00 88.19 329 GLY A CA 1
ATOM 2592 C C . GLY A 1 329 ? 15.859 -13.441 -7.676 1.00 88.19 329 GLY A C 1
ATOM 2593 O O . GLY A 1 329 ? 16.221 -12.849 -6.663 1.00 88.19 329 GLY A O 1
ATOM 2594 N N . GLY A 1 330 ? 16.079 -12.973 -8.905 1.00 88.62 330 GLY A N 1
ATOM 2595 C CA . GLY A 1 330 ? 16.679 -11.665 -9.126 1.00 88.62 330 GLY A CA 1
ATOM 2596 C C . GLY A 1 330 ? 15.860 -10.565 -8.444 1.00 88.62 330 GLY A C 1
ATOM 2597 O O . GLY A 1 330 ? 14.626 -10.619 -8.419 1.00 88.62 330 GLY A O 1
ATOM 2598 N N . GLY A 1 331 ? 16.544 -9.570 -7.880 1.00 86.50 331 GLY A N 1
ATOM 2599 C CA . GLY A 1 331 ? 15.892 -8.355 -7.385 1.00 86.50 331 GLY A CA 1
ATOM 2600 C C . GLY A 1 331 ? 15.500 -7.430 -8.537 1.00 86.50 331 GLY A C 1
ATOM 2601 O O . GLY A 1 331 ? 14.365 -6.964 -8.612 1.00 86.50 331 GLY A O 1
ATOM 2602 N N . LEU A 1 332 ? 16.430 -7.229 -9.477 1.00 93.50 332 LEU A N 1
ATOM 2603 C CA . LEU A 1 332 ? 16.286 -6.344 -10.628 1.00 93.50 332 LEU A CA 1
ATOM 2604 C C . LEU A 1 332 ? 16.818 -6.999 -11.905 1.00 93.50 332 LEU A C 1
ATOM 2606 O O . LEU A 1 332 ? 17.792 -7.749 -11.879 1.00 93.50 332 LEU A O 1
ATOM 2610 N N . TYR A 1 333 ? 16.219 -6.634 -13.029 1.00 94.38 333 TYR A N 1
ATOM 2611 C CA . TYR A 1 333 ? 16.753 -6.835 -14.370 1.00 94.38 333 TYR A CA 1
ATOM 2612 C C . TYR A 1 333 ? 16.823 -5.482 -15.060 1.00 94.38 333 TYR A C 1
ATOM 2614 O O . TYR A 1 333 ? 15.860 -4.731 -14.995 1.00 94.38 333 TYR A O 1
ATOM 2622 N N . PHE A 1 334 ? 17.929 -5.136 -15.704 1.00 93.56 334 PHE A N 1
ATOM 2623 C CA . PHE A 1 334 ? 18.069 -3.824 -16.325 1.00 93.56 334 PHE A CA 1
ATOM 2624 C C . PHE A 1 334 ? 18.936 -3.889 -17.576 1.00 93.56 334 PHE A C 1
ATOM 2626 O O . PHE A 1 334 ? 19.770 -4.781 -17.731 1.00 93.56 334 PHE A O 1
ATOM 2633 N N . GLY A 1 335 ? 18.712 -2.940 -18.477 1.00 92.00 335 GLY A N 1
ATOM 2634 C CA . GLY A 1 335 ? 19.441 -2.805 -19.729 1.00 92.00 335 GLY A CA 1
ATOM 2635 C C . GLY A 1 335 ? 19.530 -1.342 -20.123 1.00 92.00 335 GLY A C 1
ATOM 2636 O O . GLY A 1 335 ? 18.590 -0.571 -19.921 1.00 92.00 335 GLY A O 1
ATOM 2637 N N . GLN A 1 336 ? 20.676 -0.956 -20.667 1.00 90.94 336 GLN A N 1
ATOM 2638 C CA . GLN A 1 336 ? 20.908 0.399 -21.147 1.00 90.94 336 GLN A CA 1
ATOM 2639 C C . GLN A 1 336 ? 20.725 0.445 -22.662 1.00 90.94 336 GLN A C 1
ATOM 2641 O O . GLN A 1 336 ? 21.157 -0.468 -23.372 1.00 90.94 336 GLN A O 1
ATOM 2646 N N . SER A 1 337 ? 20.060 1.493 -23.148 1.00 89.00 337 SER A N 1
ATOM 2647 C CA . SER A 1 337 ? 19.956 1.735 -24.585 1.00 89.00 337 SER A CA 1
ATOM 2648 C C . SER A 1 337 ? 21.333 2.087 -25.150 1.00 89.00 337 SER A C 1
ATOM 2650 O O . SER A 1 337 ? 22.068 2.890 -24.574 1.00 89.00 337 SER A O 1
ATOM 2652 N N . ARG A 1 338 ? 21.694 1.485 -26.288 1.00 87.31 338 ARG A N 1
ATOM 2653 C CA . ARG A 1 338 ? 22.935 1.819 -27.009 1.00 87.31 338 ARG A CA 1
ATOM 2654 C C . ARG A 1 338 ? 22.880 3.181 -27.689 1.00 87.31 338 ARG A C 1
ATOM 2656 O O . ARG A 1 338 ? 23.921 3.782 -27.932 1.00 87.31 338 ARG A O 1
ATOM 2663 N N . THR A 1 339 ? 21.684 3.621 -28.063 1.00 86.31 339 THR A N 1
ATOM 2664 C CA . THR A 1 339 ? 21.481 4.778 -28.944 1.00 86.31 339 THR A CA 1
ATOM 2665 C C . THR A 1 339 ? 21.012 6.013 -28.193 1.00 86.31 339 THR A C 1
ATOM 2667 O O . THR A 1 339 ? 21.203 7.126 -28.671 1.00 86.31 339 THR A O 1
ATOM 2670 N N . GLU A 1 340 ? 20.410 5.835 -27.019 1.00 87.75 340 GLU A N 1
ATOM 2671 C CA . GLU A 1 340 ? 19.805 6.915 -26.246 1.00 87.75 340 GLU A CA 1
ATOM 2672 C C . GLU A 1 340 ? 20.239 6.840 -24.770 1.00 87.75 340 GLU A C 1
ATOM 2674 O O . GLU A 1 340 ? 20.473 5.749 -24.247 1.00 87.75 340 GLU A O 1
ATOM 2679 N N . PRO A 1 341 ? 20.335 7.974 -24.051 1.00 89.06 341 PRO A N 1
ATOM 2680 C CA . PRO A 1 341 ? 20.811 8.021 -22.667 1.00 89.06 341 PRO A CA 1
ATOM 2681 C C . PRO A 1 341 ? 19.715 7.624 -21.659 1.00 89.06 341 PRO A C 1
ATOM 2683 O O . PRO A 1 341 ? 19.481 8.324 -20.672 1.00 89.06 341 PRO A O 1
ATOM 2686 N N . PHE A 1 342 ? 19.036 6.502 -21.901 1.00 92.00 342 PHE A N 1
ATOM 2687 C CA . PHE A 1 342 ? 18.040 5.943 -20.991 1.00 92.00 342 PHE A CA 1
ATOM 2688 C C . PHE A 1 342 ? 18.358 4.491 -20.612 1.00 92.00 342 PHE A C 1
ATOM 2690 O O . PHE A 1 342 ? 19.036 3.749 -21.331 1.00 92.00 342 PHE A O 1
ATOM 2697 N N . LEU A 1 343 ? 17.848 4.09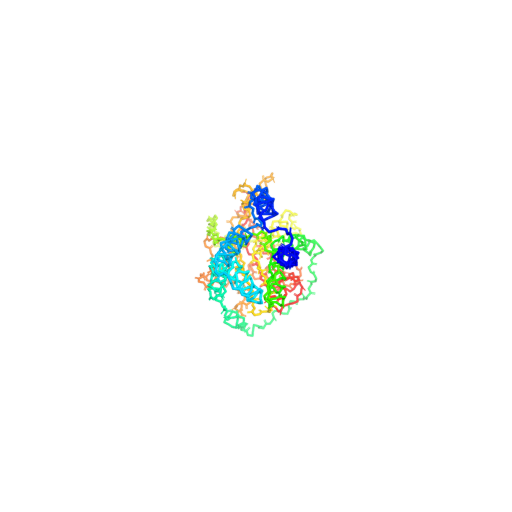0 -19.455 1.00 92.75 343 LEU A N 1
ATOM 2698 C CA . LEU A 1 343 ? 17.951 2.751 -18.895 1.00 92.75 343 LEU A CA 1
ATOM 2699 C C . LEU A 1 343 ? 16.542 2.200 -18.687 1.00 92.75 343 LEU A C 1
ATOM 2701 O O . LEU A 1 343 ? 15.651 2.906 -18.217 1.00 92.75 343 LEU A O 1
ATOM 2705 N N . ARG A 1 344 ? 16.330 0.930 -19.028 1.00 94.56 344 ARG A N 1
ATOM 2706 C CA . ARG A 1 344 ? 15.121 0.200 -18.642 1.00 94.56 344 ARG A CA 1
ATOM 2707 C C . ARG A 1 344 ? 15.431 -0.744 -17.506 1.00 94.56 344 ARG A C 1
ATOM 2709 O O . ARG A 1 344 ? 16.525 -1.301 -17.434 1.00 94.56 344 ARG A O 1
ATOM 2716 N N . MET A 1 345 ? 14.457 -0.933 -16.630 1.00 95.38 345 MET A N 1
ATOM 2717 C CA . MET A 1 345 ? 14.583 -1.824 -15.485 1.00 95.38 345 MET A CA 1
ATOM 2718 C C . MET A 1 345 ? 13.260 -2.538 -15.219 1.00 95.38 345 MET A C 1
ATOM 2720 O O . MET A 1 345 ? 12.202 -1.940 -15.339 1.00 95.38 345 MET A O 1
ATOM 2724 N N . VAL A 1 346 ? 13.316 -3.805 -14.831 1.00 97.06 346 VAL A N 1
ATOM 2725 C CA . VAL A 1 346 ? 12.205 -4.574 -14.275 1.00 97.06 346 VAL A CA 1
ATOM 2726 C C . VAL A 1 346 ? 12.571 -4.947 -12.847 1.00 97.06 346 VAL A C 1
ATOM 2728 O O . VAL A 1 346 ? 13.609 -5.567 -12.622 1.00 97.06 346 VAL A O 1
ATOM 2731 N N . GLY A 1 347 ? 11.732 -4.574 -11.884 1.00 96.12 347 GLY A N 1
ATOM 2732 C CA . GLY A 1 347 ? 11.910 -4.932 -10.476 1.00 96.12 347 GLY A CA 1
ATOM 2733 C C . GLY A 1 347 ? 10.716 -5.715 -9.942 1.00 96.12 347 GLY A C 1
ATOM 2734 O O . GLY A 1 347 ? 9.570 -5.328 -10.179 1.00 96.12 347 GLY A O 1
ATOM 2735 N N . GLY A 1 348 ? 10.976 -6.824 -9.252 1.00 95.50 348 GLY A N 1
ATOM 2736 C CA . GLY A 1 348 ? 9.937 -7.730 -8.766 1.00 95.50 348 GLY A CA 1
ATOM 2737 C C . GLY A 1 348 ? 9.187 -7.193 -7.545 1.00 95.50 348 GLY A C 1
ATOM 2738 O O . GLY A 1 348 ? 9.781 -6.745 -6.574 1.00 95.50 348 GLY A O 1
ATOM 2739 N N . ILE A 1 349 ? 7.861 -7.307 -7.545 1.00 95.19 349 ILE A N 1
ATOM 2740 C CA . ILE A 1 349 ? 7.027 -7.037 -6.369 1.00 95.19 349 ILE A CA 1
ATOM 2741 C C . ILE A 1 349 ? 6.833 -8.362 -5.640 1.00 95.19 349 ILE A C 1
ATOM 2743 O O . ILE A 1 349 ? 6.024 -9.191 -6.062 1.00 95.19 349 ILE A O 1
ATOM 2747 N N . ARG A 1 350 ? 7.582 -8.577 -4.560 1.00 93.38 350 ARG A N 1
ATOM 2748 C CA . ARG A 1 350 ? 7.480 -9.799 -3.753 1.00 93.38 350 ARG A CA 1
ATOM 2749 C C . ARG A 1 350 ? 6.516 -9.642 -2.589 1.00 93.38 350 ARG A C 1
ATOM 2751 O O . ARG A 1 350 ? 6.385 -8.567 -2.004 1.00 93.38 350 ARG A O 1
ATOM 2758 N N . ALA A 1 351 ? 5.859 -10.737 -2.234 1.00 91.44 351 ALA A N 1
ATOM 2759 C CA . ALA A 1 351 ? 4.995 -10.803 -1.075 1.00 91.44 351 ALA A CA 1
ATOM 2760 C C . ALA A 1 351 ? 5.815 -10.650 0.210 1.00 91.44 351 ALA A C 1
ATOM 2762 O O . ALA A 1 351 ? 6.574 -11.542 0.583 1.00 91.44 351 ALA A O 1
ATOM 2763 N N . ALA A 1 352 ? 5.627 -9.545 0.926 1.00 88.69 352 ALA A N 1
ATOM 2764 C CA . ALA A 1 352 ? 6.003 -9.478 2.333 1.00 88.69 352 ALA A CA 1
ATOM 2765 C C . ALA A 1 352 ? 4.995 -10.276 3.180 1.00 88.69 352 ALA A C 1
ATOM 2767 O O . ALA A 1 352 ? 3.885 -10.576 2.727 1.00 88.69 352 ALA A O 1
ATOM 2768 N N . LYS A 1 353 ? 5.323 -10.540 4.450 1.00 86.38 353 LYS A N 1
ATOM 2769 C CA . LYS A 1 353 ? 4.413 -11.204 5.403 1.00 86.38 353 LYS A CA 1
ATOM 2770 C C . LYS A 1 353 ? 2.995 -10.613 5.424 1.00 86.38 353 LYS A C 1
ATOM 2772 O O . LYS A 1 353 ? 2.019 -11.346 5.517 1.00 86.38 353 LYS A O 1
ATOM 2777 N N . ALA A 1 354 ? 2.872 -9.291 5.324 1.00 82.25 354 ALA A N 1
ATOM 2778 C CA . ALA A 1 354 ? 1.572 -8.622 5.305 1.00 82.25 354 ALA A CA 1
ATOM 2779 C C . ALA A 1 354 ? 0.845 -8.713 3.951 1.00 82.25 354 ALA A C 1
ATOM 2781 O O . ALA A 1 354 ? -0.376 -8.667 3.904 1.00 82.25 354 ALA A O 1
ATOM 2782 N N . CYS A 1 355 ? 1.571 -8.884 2.845 1.00 85.75 355 CYS A N 1
ATOM 2783 C CA . CYS A 1 355 ? 0.956 -9.164 1.548 1.00 85.75 355 CYS A CA 1
ATOM 2784 C C . CYS A 1 355 ? 0.342 -10.572 1.540 1.00 85.75 355 CYS A C 1
ATOM 2786 O O . CYS A 1 355 ? -0.724 -10.779 0.963 1.00 85.75 355 CYS A O 1
ATOM 2788 N N . ALA A 1 356 ? 0.999 -11.527 2.206 1.00 85.81 356 ALA A N 1
ATOM 2789 C CA . ALA A 1 356 ? 0.568 -12.918 2.282 1.00 85.81 356 ALA A CA 1
ATOM 2790 C C . ALA A 1 356 ? -0.820 -13.100 2.916 1.00 85.81 356 ALA A C 1
ATOM 2792 O O . ALA A 1 356 ? -1.571 -13.955 2.445 1.00 85.81 356 ALA A O 1
ATOM 2793 N N . SER A 1 357 ? -1.198 -12.286 3.914 1.00 80.88 357 SER A N 1
ATOM 2794 C CA . SER A 1 357 ? -2.520 -12.400 4.553 1.00 80.88 357 SER A CA 1
ATOM 2795 C C . SER A 1 357 ? -3.655 -12.065 3.586 1.00 80.88 357 SER A C 1
ATOM 2797 O O . SER A 1 357 ? -4.622 -12.814 3.495 1.00 80.88 357 SER A O 1
ATOM 2799 N N . CYS A 1 358 ? -3.511 -11.003 2.793 1.00 81.19 358 CYS A N 1
ATOM 2800 C CA . CYS A 1 358 ? -4.548 -10.576 1.852 1.00 81.19 358 CYS A CA 1
ATOM 2801 C C . CYS A 1 358 ? -4.506 -11.343 0.523 1.00 81.19 358 CYS A C 1
ATOM 2803 O O . CYS A 1 358 ? -5.533 -11.548 -0.118 1.00 81.19 358 CYS A O 1
ATOM 2805 N N . HIS A 1 359 ? -3.315 -11.749 0.077 1.00 83.94 359 HIS A N 1
ATOM 2806 C CA . HIS A 1 359 ? -3.127 -12.380 -1.226 1.00 83.94 359 HIS A CA 1
ATOM 2807 C C . HIS A 1 359 ? -3.010 -13.906 -1.158 1.00 83.94 359 HIS A C 1
ATOM 2809 O O . HIS A 1 359 ? -2.732 -14.503 -2.188 1.00 83.94 359 HIS A O 1
ATOM 2815 N N . GLY A 1 360 ? -3.167 -14.575 -0.012 1.00 85.56 360 GLY A N 1
ATOM 2816 C CA . GLY A 1 360 ? -3.105 -16.047 0.060 1.00 85.56 360 GLY A CA 1
ATOM 2817 C C . GLY A 1 360 ? -1.886 -16.642 -0.665 1.00 85.56 360 GLY A C 1
ATOM 2818 O O . GLY A 1 360 ? -2.014 -17.598 -1.427 1.00 85.56 360 GLY A O 1
ATOM 2819 N N . CYS A 1 361 ? -0.738 -15.982 -0.526 1.00 86.94 361 CYS A N 1
ATOM 2820 C CA . CYS A 1 361 ? 0.532 -16.310 -1.175 1.00 86.94 361 CYS A CA 1
ATOM 2821 C C . CYS A 1 361 ? 1.589 -16.552 -0.097 1.00 86.94 361 CYS A C 1
ATOM 2823 O O . CYS A 1 361 ? 1.364 -16.249 1.077 1.00 86.94 361 CYS A O 1
ATOM 2825 N N . ARG A 1 362 ? 2.737 -17.115 -0.469 1.00 90.75 362 ARG A N 1
ATOM 2826 C CA . ARG A 1 362 ? 3.853 -17.302 0.469 1.00 90.75 362 ARG A CA 1
ATOM 2827 C C . ARG A 1 362 ? 4.715 -16.048 0.518 1.00 90.75 362 ARG A C 1
ATOM 2829 O O . ARG A 1 362 ? 4.849 -15.340 -0.474 1.00 90.75 362 ARG A O 1
ATOM 2836 N N . GLU A 1 363 ? 5.334 -15.786 1.664 1.00 90.50 363 GLU A N 1
ATOM 2837 C CA . GLU A 1 363 ? 6.346 -14.731 1.761 1.00 90.50 363 GLU A CA 1
ATOM 2838 C C . GLU A 1 363 ? 7.489 -14.996 0.759 1.00 90.50 363 GLU A C 1
ATOM 2840 O O . GLU A 1 363 ? 7.937 -16.133 0.613 1.00 90.50 363 GLU A O 1
ATOM 2845 N N . GLY A 1 364 ? 7.910 -13.961 0.028 1.00 89.69 364 GLY A N 1
ATOM 2846 C CA . GLY A 1 364 ? 8.894 -14.040 -1.061 1.00 89.69 364 GLY A CA 1
ATOM 2847 C C . GLY A 1 364 ? 8.322 -14.347 -2.453 1.00 89.69 364 GLY A C 1
ATOM 2848 O O . GLY A 1 364 ? 9.010 -14.129 -3.457 1.00 89.69 364 GLY A O 1
ATOM 2849 N N . GLU A 1 365 ? 7.064 -14.792 -2.544 1.00 92.19 365 GLU A N 1
ATOM 2850 C CA . GLU A 1 365 ? 6.403 -15.099 -3.819 1.00 92.19 365 GLU A CA 1
ATOM 2851 C C . GLU A 1 365 ? 6.247 -13.841 -4.691 1.00 92.19 365 GLU A C 1
ATOM 2853 O O . GLU A 1 365 ? 5.962 -12.752 -4.191 1.00 92.19 365 GLU A O 1
ATOM 2858 N N . LEU A 1 366 ? 6.449 -13.975 -6.005 1.00 94.06 366 LEU A N 1
ATOM 2859 C CA . LEU A 1 366 ? 6.358 -12.858 -6.947 1.00 94.06 366 LEU A CA 1
ATOM 2860 C C . LEU A 1 366 ? 4.886 -12.524 -7.247 1.00 94.06 366 LEU A C 1
ATOM 2862 O O . LEU A 1 366 ? 4.183 -13.299 -7.889 1.00 94.06 366 LEU A O 1
ATOM 2866 N N . LEU A 1 367 ? 4.431 -11.348 -6.818 1.00 94.00 367 LEU A N 1
ATOM 2867 C CA . LEU A 1 367 ? 3.056 -10.861 -7.006 1.00 94.00 367 LEU A CA 1
ATOM 2868 C C . LEU A 1 367 ? 2.878 -10.030 -8.279 1.00 94.00 367 LEU A C 1
ATOM 2870 O O . LEU A 1 367 ? 1.771 -9.885 -8.795 1.00 94.00 367 LEU A O 1
ATOM 2874 N N . GLY A 1 368 ? 3.964 -9.454 -8.773 1.00 96.00 368 GLY A N 1
ATOM 2875 C CA . GLY A 1 368 ? 3.975 -8.558 -9.919 1.00 96.00 368 GLY A CA 1
ATOM 2876 C C . GLY A 1 368 ? 5.381 -8.054 -10.185 1.00 96.00 368 GLY A C 1
ATOM 2877 O O . GLY A 1 368 ? 6.344 -8.523 -9.580 1.00 96.00 368 GLY A O 1
ATOM 2878 N N . ALA A 1 369 ? 5.501 -7.063 -11.054 1.00 97.44 369 ALA A N 1
ATOM 2879 C CA . ALA A 1 369 ? 6.737 -6.316 -11.226 1.00 97.44 369 ALA A CA 1
ATOM 2880 C C . ALA A 1 369 ? 6.436 -4.872 -11.629 1.00 97.44 369 ALA A C 1
ATOM 2882 O O . ALA A 1 369 ? 5.336 -4.562 -12.083 1.00 97.44 369 ALA A O 1
ATOM 2883 N N . PHE A 1 370 ? 7.423 -3.999 -11.489 1.00 97.62 370 PHE A N 1
ATOM 2884 C CA . PHE A 1 370 ? 7.418 -2.683 -12.113 1.00 97.62 370 PHE A CA 1
ATOM 2885 C C . PHE A 1 370 ? 8.368 -2.677 -13.303 1.00 97.62 370 PHE A C 1
ATOM 2887 O O . PHE A 1 370 ? 9.510 -3.111 -13.163 1.00 97.62 370 PHE A O 1
ATOM 2894 N N . SER A 1 371 ? 7.895 -2.170 -14.441 1.00 97.25 371 SER A N 1
ATOM 2895 C CA . SER A 1 371 ? 8.720 -1.796 -15.592 1.00 97.25 371 SER A CA 1
ATOM 2896 C C . SER A 1 371 ? 9.037 -0.310 -15.471 1.00 97.25 371 SER A C 1
ATOM 2898 O O . SER A 1 371 ? 8.133 0.507 -15.316 1.00 97.25 371 SER A O 1
ATOM 2900 N N . TYR A 1 372 ? 10.313 0.041 -15.487 1.00 95.62 372 TYR A N 1
ATOM 2901 C CA . TYR A 1 372 ? 10.804 1.402 -15.344 1.00 95.62 372 TYR A CA 1
ATOM 2902 C C . TYR A 1 372 ? 11.465 1.849 -16.636 1.00 95.62 372 TYR A C 1
ATOM 2904 O O . TYR A 1 372 ? 12.238 1.096 -17.238 1.00 95.62 372 TYR A O 1
ATOM 2912 N N . THR A 1 373 ? 11.259 3.118 -16.970 1.00 94.38 373 THR A N 1
ATOM 2913 C CA . THR A 1 373 ? 12.172 3.860 -17.838 1.00 94.38 373 THR A CA 1
ATOM 2914 C C . THR A 1 373 ? 12.853 4.937 -17.015 1.00 94.38 373 THR A C 1
ATOM 2916 O O . THR A 1 373 ? 12.196 5.685 -16.291 1.00 94.38 373 THR A O 1
ATOM 2919 N N . LEU A 1 374 ? 14.176 4.989 -17.100 1.00 92.75 374 LEU A N 1
ATOM 2920 C CA . LEU A 1 374 ? 15.037 5.862 -16.320 1.00 92.75 374 LEU A CA 1
ATOM 2921 C C . LEU A 1 374 ? 15.873 6.728 -17.268 1.00 92.75 374 LEU A C 1
ATOM 2923 O O . LEU A 1 374 ? 16.434 6.214 -18.231 1.00 92.75 374 LEU A O 1
ATOM 2927 N N . THR A 1 375 ? 15.990 8.022 -16.992 1.00 90.88 375 THR A N 1
ATOM 2928 C CA . THR A 1 375 ? 16.807 8.979 -17.763 1.00 90.88 375 THR A CA 1
ATOM 2929 C C . THR A 1 375 ? 17.842 9.630 -16.853 1.00 90.88 375 THR A C 1
ATOM 2931 O O . THR A 1 375 ? 17.640 9.671 -15.641 1.00 90.88 375 THR A O 1
ATOM 2934 N N . LYS A 1 376 ? 18.956 10.115 -17.402 1.00 87.31 376 LYS A N 1
ATOM 2935 C CA . LYS A 1 376 ? 19.904 10.939 -16.635 1.00 87.31 376 LYS A CA 1
ATOM 2936 C C . LYS A 1 376 ? 19.450 12.389 -16.535 1.00 87.31 376 LYS A C 1
ATOM 2938 O O . LYS A 1 376 ? 18.810 12.860 -17.501 1.00 87.31 376 LYS A O 1
#

Secondary structure (DSSP, 8-state):
-HHHHHHHHHHHHHHHHHHHT-GGGTTHHHHHHHHHHHHHHHHHTTSTTS-HHHHHHHHHHHHHHHHHHHHT--GGGHHHHHHHHHHHHHHHHHHHHHHHHHHHHHHHHHHS----THHHH-------------PPPHHHHHHHHHHHHT-HHHHHHHHHHHHHHHHHHT-SS--S-TTS----HHHH-PPPPPP-BPP-----TTGGG-EEPPPSS--HHHHHHHHHHHHHHH-GGGS-EEEETTEEET----B----TTSS-THHHH---SSSPPEEEEEEEEESSSSSS-EEE--SBS-BHHHHTTS-EE---HHHHHHHHHHHTT-SEEEEEESSSSEEEEEEEEE--HHHHHHHT--TT-EEEEEEEEEE-